Protein AF-A0A158QMR8-F1 (afdb_monomer_lite)

pLDDT: mean 75.09, std 19.23, range [37.88, 97.88]

Structure (mmCIF, N/CA/C/O backbone):
data_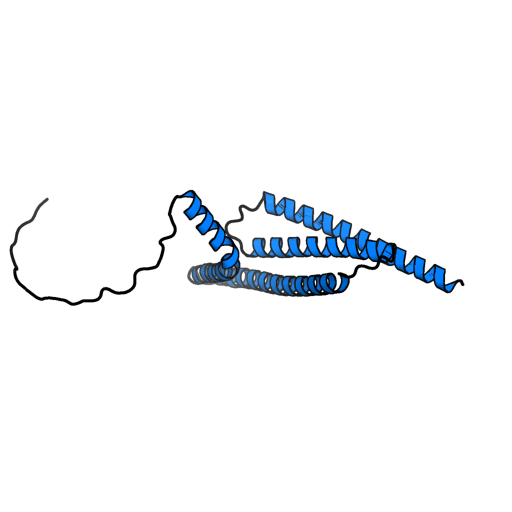AF-A0A158QMR8-F1
#
_entry.id   AF-A0A158QMR8-F1
#
loop_
_atom_site.group_PDB
_atom_site.id
_atom_site.type_symbol
_atom_site.label_atom_id
_atom_site.label_alt_id
_atom_site.label_comp_id
_atom_site.label_asym_id
_atom_site.label_entity_id
_atom_site.label_seq_id
_atom_site.pdbx_PDB_ins_code
_atom_site.Cartn_x
_atom_site.Cartn_y
_atom_site.Cartn_z
_atom_site.occupancy
_atom_site.B_iso_or_equiv
_atom_site.auth_seq_id
_atom_site.auth_comp_id
_atom_site.auth_asym_id
_atom_site.auth_atom_id
_atom_site.pdbx_PDB_model_num
ATOM 1 N N . MET A 1 1 ? 31.227 -16.571 -20.315 1.00 61.72 1 MET A N 1
ATOM 2 C CA . MET A 1 1 ? 30.047 -16.153 -21.109 1.00 61.72 1 MET A CA 1
ATOM 3 C C . MET A 1 1 ? 28.740 -16.717 -20.548 1.00 61.72 1 MET A C 1
ATOM 5 O O . MET A 1 1 ? 27.742 -16.034 -20.666 1.00 61.72 1 MET A O 1
ATOM 9 N N . LYS A 1 2 ? 28.748 -17.880 -19.873 1.00 69.75 2 LYS A N 1
ATOM 10 C CA . LYS A 1 2 ? 27.570 -18.473 -19.208 1.00 69.75 2 LYS A CA 1
ATOM 11 C C . LYS A 1 2 ? 27.047 -17.662 -18.005 1.00 69.75 2 LYS A C 1
ATOM 13 O O . LYS A 1 2 ? 25.845 -17.521 -17.845 1.00 69.75 2 LYS A O 1
ATOM 18 N N . ASP A 1 3 ? 27.948 -17.025 -17.255 1.00 75.56 3 ASP A N 1
ATOM 19 C CA . ASP A 1 3 ? 27.593 -16.265 -16.042 1.00 75.56 3 ASP A CA 1
ATOM 20 C C . ASP A 1 3 ? 26.672 -15.055 -16.298 1.00 75.56 3 ASP A C 1
ATOM 22 O O . ASP A 1 3 ? 25.933 -14.638 -15.412 1.00 75.56 3 ASP A O 1
ATOM 26 N N . SER A 1 4 ? 26.684 -14.490 -17.514 1.00 81.75 4 SER A N 1
ATOM 27 C CA . SER A 1 4 ? 25.854 -13.325 -17.857 1.00 81.75 4 SER A CA 1
ATOM 28 C C . SER A 1 4 ? 24.390 -13.692 -18.109 1.00 81.75 4 SER A C 1
ATOM 30 O O . SER A 1 4 ? 23.510 -12.856 -17.897 1.00 81.75 4 SER A O 1
ATOM 32 N N . ASP A 1 5 ? 24.119 -14.909 -18.579 1.00 88.81 5 ASP A N 1
ATOM 33 C CA . ASP A 1 5 ? 22.759 -15.347 -18.902 1.00 88.81 5 ASP A CA 1
ATOM 34 C C . ASP A 1 5 ? 21.998 -15.721 -17.622 1.00 88.81 5 ASP A C 1
ATOM 36 O O . ASP A 1 5 ? 20.833 -15.350 -17.457 1.00 88.81 5 ASP A O 1
ATOM 40 N N . ASP A 1 6 ? 22.690 -16.357 -16.673 1.00 90.94 6 ASP A N 1
ATOM 41 C CA . ASP A 1 6 ? 22.141 -16.719 -15.363 1.00 90.94 6 ASP A CA 1
ATOM 42 C C . ASP A 1 6 ? 21.775 -15.472 -14.534 1.00 90.94 6 ASP A C 1
ATOM 44 O O . ASP A 1 6 ? 20.733 -15.439 -13.872 1.00 90.94 6 ASP A O 1
ATOM 48 N N . GLU A 1 7 ? 22.574 -14.400 -14.615 1.00 90.81 7 GLU A N 1
ATOM 49 C CA . GLU A 1 7 ? 22.282 -13.126 -13.943 1.00 90.81 7 GLU A CA 1
ATOM 50 C C . GLU A 1 7 ? 21.021 -12.454 -14.512 1.00 90.81 7 GLU A C 1
ATOM 52 O O . GLU A 1 7 ? 20.162 -11.985 -13.760 1.00 90.81 7 GLU A O 1
ATOM 57 N N . ILE A 1 8 ? 20.880 -12.420 -15.843 1.00 91.06 8 ILE A N 1
ATOM 58 C CA . ILE A 1 8 ? 19.703 -11.839 -16.504 1.00 91.06 8 ILE A CA 1
ATOM 59 C C . ILE A 1 8 ? 18.449 -12.636 -16.142 1.00 91.06 8 ILE A C 1
ATOM 61 O O . ILE A 1 8 ? 17.434 -12.040 -15.778 1.00 91.06 8 ILE A O 1
ATOM 65 N N . LEU A 1 9 ? 18.523 -13.968 -16.196 1.00 93.12 9 LEU A N 1
ATOM 66 C CA . LEU A 1 9 ? 17.404 -14.839 -15.851 1.00 93.12 9 LEU A CA 1
ATOM 67 C C . LEU A 1 9 ? 16.976 -14.659 -14.389 1.00 93.12 9 LEU A C 1
ATOM 69 O O . LEU A 1 9 ? 15.780 -14.556 -14.106 1.00 93.12 9 LEU A O 1
ATOM 73 N N . SER A 1 10 ? 17.940 -14.566 -13.470 1.00 93.75 10 SER A N 1
ATOM 74 C CA . SER A 1 10 ? 17.685 -14.311 -12.050 1.00 93.75 10 SER A CA 1
ATOM 75 C C . SER A 1 10 ? 16.974 -12.973 -11.833 1.00 93.75 10 SER A C 1
ATOM 77 O O . SER A 1 10 ? 15.951 -12.910 -11.149 1.00 93.75 10 SER A O 1
ATOM 79 N N . LEU A 1 11 ? 17.447 -11.909 -12.490 1.00 93.81 11 LEU A N 1
ATOM 80 C CA . LEU A 1 11 ? 16.870 -10.572 -12.367 1.00 93.81 11 LEU A CA 1
ATOM 81 C C . LEU A 1 11 ? 15.431 -10.508 -12.897 1.00 93.81 11 LEU A C 1
ATOM 83 O O . LEU A 1 11 ? 14.550 -9.958 -12.235 1.00 93.81 11 LEU A O 1
ATOM 87 N N . VAL A 1 12 ? 15.184 -11.099 -14.069 1.00 95.12 12 VAL A N 1
ATOM 88 C CA . VAL A 1 12 ? 13.845 -11.168 -14.673 1.00 95.12 12 VAL A CA 1
ATOM 89 C C . VAL A 1 12 ? 12.902 -11.992 -13.799 1.00 95.12 12 VAL A C 1
ATOM 91 O O . VAL A 1 12 ? 11.758 -11.594 -13.588 1.00 95.12 12 VAL A O 1
ATOM 94 N N . THR A 1 13 ? 13.380 -13.102 -13.234 1.00 95.88 13 THR A N 1
ATOM 95 C CA . THR A 1 13 ? 12.580 -13.945 -12.334 1.00 95.88 13 THR A CA 1
ATOM 96 C C . THR A 1 13 ? 12.217 -13.195 -11.053 1.00 95.88 13 THR A C 1
ATOM 98 O O . THR A 1 13 ? 11.055 -13.190 -10.647 1.00 95.88 13 THR A O 1
ATOM 101 N N . PHE A 1 14 ? 13.184 -12.510 -10.440 1.00 94.75 14 PHE A N 1
ATOM 102 C CA . PHE A 1 14 ? 12.963 -11.715 -9.234 1.00 94.75 14 PHE A CA 1
ATOM 103 C C . PHE A 1 14 ? 11.995 -10.548 -9.481 1.00 94.75 14 PHE A C 1
ATOM 105 O O . PHE A 1 14 ? 11.028 -10.379 -8.737 1.00 94.75 14 PHE A O 1
ATOM 112 N N . GLY A 1 15 ? 12.203 -9.777 -10.553 1.00 95.38 15 GLY A N 1
ATOM 113 C CA . GLY A 1 15 ? 11.307 -8.682 -10.927 1.00 95.38 15 GLY A CA 1
ATOM 114 C C . GLY A 1 15 ? 9.897 -9.169 -11.273 1.00 95.38 15 GLY A C 1
ATOM 115 O O . GLY A 1 15 ? 8.913 -8.576 -10.830 1.00 95.38 15 GLY A O 1
ATOM 116 N N . GLY A 1 16 ? 9.783 -10.294 -11.985 1.00 96.06 16 GLY A N 1
ATOM 117 C CA . GLY A 1 16 ? 8.506 -10.929 -12.307 1.00 96.06 16 GLY A CA 1
ATOM 118 C C . GLY A 1 16 ? 7.743 -11.384 -11.062 1.00 96.06 16 GLY A C 1
ATOM 119 O O . GLY A 1 16 ? 6.547 -11.116 -10.943 1.00 96.06 16 GLY A O 1
ATOM 120 N N . LEU A 1 17 ? 8.435 -12.001 -10.098 1.00 96.94 17 LEU A N 1
ATOM 121 C CA . LEU A 1 17 ? 7.842 -12.419 -8.827 1.00 96.94 17 LEU A CA 1
ATOM 122 C C . LEU A 1 17 ? 7.338 -11.220 -8.012 1.00 96.94 17 LEU A C 1
ATOM 124 O O . LEU A 1 17 ? 6.232 -11.275 -7.472 1.00 96.94 17 LEU A O 1
ATOM 128 N N . LEU A 1 18 ? 8.114 -10.130 -7.962 1.00 95.69 18 LEU A N 1
ATOM 129 C CA . LEU A 1 18 ? 7.704 -8.887 -7.302 1.00 95.69 18 LEU A CA 1
ATOM 130 C C . LEU A 1 18 ? 6.406 -8.332 -7.897 1.00 95.69 18 LEU A C 1
ATOM 132 O O . LEU A 1 18 ? 5.484 -8.026 -7.147 1.00 95.69 18 LEU A O 1
ATOM 136 N N . ILE A 1 19 ? 6.310 -8.245 -9.229 1.00 97.81 19 ILE A N 1
ATOM 137 C CA . ILE A 1 19 ? 5.103 -7.757 -9.918 1.00 97.81 19 ILE A CA 1
ATOM 138 C C . ILE A 1 19 ? 3.908 -8.665 -9.616 1.00 97.81 19 ILE A C 1
ATOM 140 O O . ILE A 1 19 ? 2.821 -8.178 -9.295 1.00 97.81 19 ILE A O 1
ATOM 144 N N . PHE A 1 20 ? 4.100 -9.981 -9.717 1.00 97.75 20 PHE A N 1
ATOM 145 C CA . P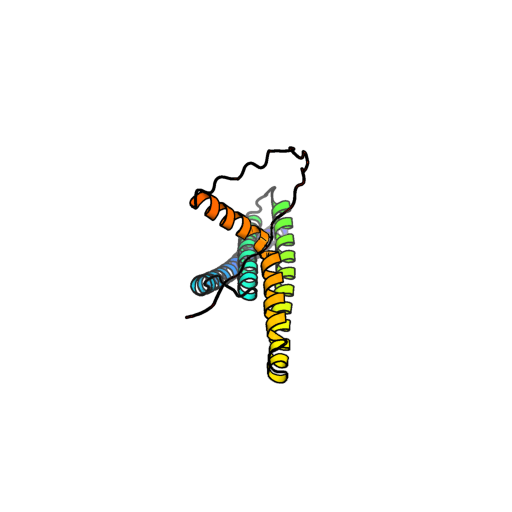HE A 1 20 ? 3.033 -10.958 -9.534 1.00 97.75 20 PHE A CA 1
ATOM 146 C C . PHE A 1 20 ? 2.439 -10.900 -8.123 1.00 97.75 20 PHE A C 1
ATOM 148 O O . PHE A 1 20 ? 1.229 -10.719 -7.968 1.00 97.75 20 PHE A O 1
ATOM 155 N N . LEU A 1 21 ? 3.287 -10.982 -7.093 1.00 97.00 21 LEU A N 1
ATOM 156 C CA . LEU A 1 21 ? 2.845 -10.920 -5.699 1.00 97.00 21 LEU A CA 1
ATOM 157 C C . LEU A 1 21 ? 2.215 -9.566 -5.373 1.00 97.00 21 LEU A C 1
ATOM 159 O O . LEU A 1 21 ? 1.138 -9.520 -4.777 1.00 97.00 21 LEU A O 1
ATOM 163 N N . ALA A 1 22 ? 2.842 -8.470 -5.809 1.00 97.19 22 ALA A N 1
ATOM 164 C CA . ALA A 1 22 ? 2.324 -7.136 -5.549 1.00 97.19 22 ALA A CA 1
ATOM 165 C C . ALA A 1 22 ? 0.934 -6.927 -6.170 1.00 97.19 22 ALA A C 1
ATOM 167 O O . ALA A 1 22 ? 0.056 -6.353 -5.532 1.00 97.19 22 ALA A O 1
ATOM 168 N N . THR A 1 23 ? 0.696 -7.465 -7.369 1.00 97.38 23 THR A N 1
ATOM 169 C CA . THR A 1 23 ? -0.606 -7.383 -8.047 1.00 97.38 23 THR A CA 1
ATOM 170 C C . THR A 1 23 ? -1.696 -8.147 -7.291 1.00 97.38 23 THR A C 1
ATOM 172 O O . THR A 1 23 ? -2.791 -7.618 -7.100 1.00 97.38 23 THR A O 1
ATOM 175 N N . ILE A 1 24 ? -1.409 -9.365 -6.816 1.00 97.88 24 ILE A N 1
ATOM 176 C CA . ILE A 1 24 ? -2.377 -10.172 -6.050 1.00 97.88 24 ILE A CA 1
ATOM 177 C C . ILE A 1 24 ? -2.768 -9.467 -4.747 1.00 97.88 24 ILE A C 1
ATOM 179 O O . ILE A 1 24 ? -3.958 -9.344 -4.429 1.00 97.88 24 ILE A O 1
ATOM 183 N N . PHE A 1 25 ? -1.780 -8.969 -4.000 1.00 97.06 25 PHE A N 1
ATOM 184 C CA . PHE A 1 25 ? -2.050 -8.239 -2.765 1.00 97.06 25 PHE A CA 1
ATOM 185 C C . PHE A 1 25 ? -2.781 -6.925 -3.039 1.00 97.06 25 PHE A C 1
ATOM 187 O O . PHE A 1 25 ? -3.730 -6.607 -2.325 1.00 97.06 25 PHE A O 1
ATOM 194 N N . LEU A 1 26 ? -2.433 -6.208 -4.111 1.00 97.19 26 LEU A N 1
ATOM 195 C CA . LEU A 1 26 ? -3.094 -4.955 -4.470 1.00 97.19 26 LEU A CA 1
ATOM 196 C C . LEU A 1 26 ? -4.581 -5.181 -4.743 1.00 97.19 26 LEU A C 1
ATOM 198 O O . LEU A 1 26 ? -5.414 -4.458 -4.205 1.00 97.19 26 LEU A O 1
ATOM 202 N N . ILE A 1 27 ? -4.929 -6.216 -5.513 1.00 97.00 27 ILE A N 1
ATOM 203 C CA . ILE A 1 27 ? -6.331 -6.584 -5.760 1.00 97.00 27 ILE A CA 1
ATOM 204 C C . ILE A 1 27 ? -7.047 -6.871 -4.436 1.00 97.00 27 ILE A C 1
ATOM 206 O O . ILE A 1 27 ? -8.153 -6.382 -4.211 1.00 97.00 27 ILE A O 1
ATOM 210 N N . THR A 1 28 ? -6.404 -7.612 -3.534 1.00 95.06 28 THR A N 1
ATOM 211 C CA . THR A 1 28 ? -6.976 -7.958 -2.226 1.00 95.06 28 THR A CA 1
ATOM 212 C C . THR A 1 28 ? -7.245 -6.711 -1.372 1.00 95.06 28 THR A C 1
ATOM 214 O O . THR A 1 28 ? -8.348 -6.556 -0.842 1.00 95.06 28 THR A O 1
ATOM 217 N N . HIS A 1 29 ? -6.290 -5.778 -1.287 1.00 93.94 29 HIS A N 1
ATOM 218 C CA . HIS A 1 29 ? -6.461 -4.526 -0.543 1.00 93.94 29 HIS A CA 1
ATOM 219 C C . HIS A 1 29 ? -7.481 -3.583 -1.190 1.00 93.94 29 HIS A C 1
ATOM 221 O O . HIS A 1 29 ? -8.258 -2.948 -0.477 1.00 93.94 29 HIS A O 1
ATOM 227 N N . LEU A 1 30 ? -7.545 -3.518 -2.522 1.00 94.94 30 LEU A N 1
ATOM 228 C CA . LEU A 1 30 ? -8.556 -2.731 -3.230 1.00 94.94 30 LEU A CA 1
ATOM 229 C C . LEU A 1 30 ? -9.967 -3.278 -2.994 1.00 94.94 30 LEU A C 1
ATOM 231 O O . LEU A 1 30 ? -10.890 -2.497 -2.767 1.00 94.94 30 LEU A O 1
ATOM 235 N N . LEU A 1 31 ? -10.143 -4.604 -2.985 1.00 94.81 31 LEU A N 1
ATOM 236 C CA . LEU A 1 31 ? -11.417 -5.233 -2.627 1.00 94.81 31 LEU A CA 1
ATOM 237 C C . LEU A 1 31 ? -11.797 -4.929 -1.174 1.00 94.81 31 LEU A C 1
ATOM 239 O O . LEU A 1 31 ? -12.941 -4.558 -0.905 1.00 94.81 31 LEU A O 1
ATOM 243 N N . PHE A 1 32 ? -10.841 -5.023 -0.245 1.00 91.75 32 PHE A N 1
ATOM 2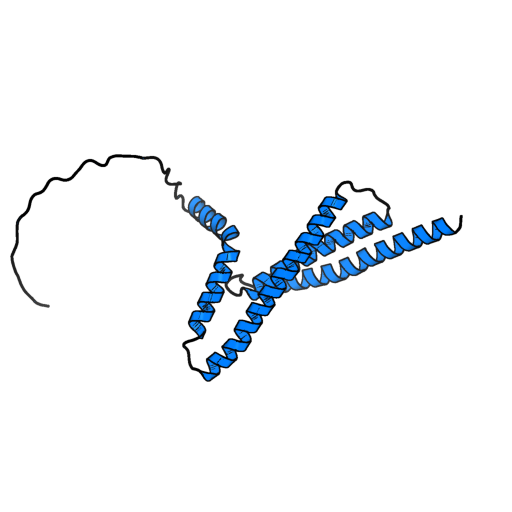44 C CA . PHE A 1 32 ? -11.057 -4.644 1.150 1.00 91.75 32 PHE A CA 1
ATOM 245 C C . PHE A 1 32 ? -11.485 -3.174 1.270 1.00 91.75 32 PHE A C 1
ATOM 247 O O . PHE A 1 32 ? -12.496 -2.881 1.912 1.00 91.75 32 PHE A O 1
ATOM 254 N N . LEU A 1 33 ? -10.779 -2.250 0.615 1.00 92.25 33 LEU A N 1
ATOM 255 C CA . LEU A 1 33 ? -11.130 -0.831 0.600 1.00 92.25 33 LEU A CA 1
ATOM 256 C C . LEU A 1 33 ? -12.517 -0.599 -0.003 1.00 92.25 33 LEU A C 1
ATOM 258 O O . LEU A 1 33 ? -13.318 0.103 0.601 1.00 92.25 33 LEU A O 1
ATOM 262 N N . ALA A 1 34 ? -12.850 -1.225 -1.132 1.00 91.44 34 ALA A N 1
ATOM 263 C CA . ALA A 1 34 ? -14.157 -1.073 -1.770 1.00 91.44 34 ALA A CA 1
ATOM 264 C C . ALA A 1 34 ? -15.311 -1.518 -0.854 1.00 91.44 34 ALA A C 1
ATOM 266 O O . ALA A 1 34 ? -16.332 -0.833 -0.753 1.00 91.44 34 ALA A O 1
ATOM 267 N N . VAL A 1 35 ? -15.143 -2.639 -0.144 1.00 90.25 35 VAL A N 1
ATOM 268 C CA . VAL A 1 35 ? -16.145 -3.139 0.810 1.00 90.25 35 VAL A CA 1
ATOM 269 C C . VAL A 1 35 ? -16.282 -2.205 2.013 1.00 90.25 35 VAL A C 1
ATOM 271 O O . VAL A 1 35 ? -17.406 -1.898 2.417 1.00 90.25 35 VAL A O 1
ATOM 274 N N . ASN A 1 36 ? -15.166 -1.737 2.576 1.00 84.25 36 ASN A N 1
ATOM 275 C CA . ASN A 1 36 ? -15.188 -0.864 3.750 1.00 84.25 36 ASN A CA 1
ATOM 276 C C . ASN A 1 36 ? -15.707 0.537 3.417 1.00 84.25 36 ASN A C 1
ATOM 278 O O . ASN A 1 36 ? -16.544 1.052 4.147 1.00 84.25 36 ASN A O 1
ATOM 282 N N . LEU A 1 37 ? -15.314 1.121 2.284 1.00 83.31 37 LEU A N 1
ATOM 283 C CA . LEU A 1 37 ? -15.813 2.425 1.834 1.00 83.31 37 LEU A CA 1
ATOM 284 C C . LEU A 1 37 ? -17.324 2.411 1.581 1.00 83.31 37 LEU A C 1
ATOM 286 O O . LEU A 1 37 ? -17.998 3.395 1.864 1.00 83.31 37 LEU A O 1
ATOM 290 N N . LYS A 1 38 ? -17.875 1.293 1.090 1.00 82.56 38 LYS A N 1
ATOM 291 C CA . LYS A 1 38 ? -19.324 1.150 0.885 1.00 82.56 38 LYS A CA 1
ATOM 292 C C . LYS A 1 38 ? -20.097 1.002 2.200 1.00 82.56 38 LYS A C 1
ATOM 294 O O . LYS A 1 38 ? -21.251 1.411 2.272 1.00 82.56 38 LYS A O 1
ATOM 299 N N . LYS A 1 39 ? -19.494 0.374 3.216 1.00 72.38 39 LYS A N 1
ATOM 300 C CA . LYS A 1 39 ? -20.135 0.111 4.516 1.00 72.38 39 LYS A CA 1
ATOM 301 C C . LYS A 1 39 ? -19.948 1.239 5.528 1.00 72.38 39 LYS A C 1
ATOM 303 O O . LYS A 1 39 ? -20.791 1.404 6.405 1.00 72.38 39 LYS A O 1
ATOM 308 N N . CYS A 1 40 ? -18.868 2.001 5.430 1.00 56.41 40 CYS A N 1
ATOM 309 C CA . CYS A 1 40 ? -18.565 3.065 6.369 1.00 56.41 40 CYS A CA 1
ATOM 310 C C . CYS A 1 40 ? -19.195 4.382 5.909 1.00 56.41 40 CYS A C 1
ATOM 312 O O . CYS A 1 40 ? -18.630 5.108 5.095 1.00 56.41 40 CYS A O 1
ATOM 314 N N . GLY A 1 41 ? -20.300 4.771 6.547 1.00 56.47 41 GLY A N 1
ATOM 315 C CA . GLY A 1 41 ? -20.400 6.174 6.936 1.00 56.47 41 GLY A CA 1
ATOM 316 C C . GLY A 1 41 ? -19.186 6.449 7.824 1.00 56.47 41 GLY A C 1
ATOM 317 O O . GLY A 1 41 ? -19.042 5.804 8.858 1.00 56.47 41 GLY A O 1
ATOM 318 N N . PHE A 1 42 ? -18.264 7.315 7.400 1.00 54.97 42 PHE A N 1
ATOM 319 C CA . PHE A 1 42 ? -16.984 7.620 8.073 1.00 54.97 42 PHE A CA 1
ATOM 320 C C . PHE A 1 42 ? -17.124 8.185 9.506 1.00 54.97 42 PHE A C 1
ATOM 322 O O . PHE A 1 42 ? -16.160 8.646 10.119 1.00 54.97 42 PHE A O 1
ATOM 329 N N . GLU A 1 43 ? -18.321 8.148 10.072 1.00 52.66 43 GLU A N 1
ATOM 330 C CA . GLU A 1 43 ? -18.676 8.739 11.342 1.00 52.66 43 GLU A CA 1
ATOM 331 C C . GLU A 1 43 ? -18.589 7.683 12.452 1.00 52.66 43 GLU A C 1
ATOM 333 O O . GLU A 1 43 ? -19.554 7.007 12.788 1.00 52.66 43 GLU A O 1
ATOM 338 N N . SER A 1 44 ? -17.385 7.511 13.011 1.00 58.41 44 SER A N 1
ATOM 339 C CA . SER A 1 44 ? -17.132 7.443 14.470 1.00 58.41 44 SER A CA 1
ATOM 340 C C . SER A 1 44 ? -16.090 6.413 14.923 1.00 58.41 44 SER A C 1
ATOM 342 O O . SER A 1 44 ? -15.530 6.578 16.008 1.00 58.41 44 SER A O 1
ATOM 344 N N . ASN A 1 45 ? -15.762 5.386 14.139 1.00 74.75 45 ASN A N 1
ATOM 345 C CA . ASN A 1 45 ? -14.892 4.324 14.647 1.00 74.75 45 ASN A CA 1
ATOM 346 C C . ASN A 1 45 ? -13.425 4.513 14.223 1.00 74.75 45 ASN A C 1
ATOM 348 O O . ASN A 1 45 ? -13.037 4.223 13.091 1.00 74.75 45 ASN A O 1
ATOM 352 N N . PHE A 1 46 ? -12.606 4.982 15.168 1.00 80.81 46 PHE A N 1
ATOM 353 C CA . PHE A 1 46 ? -11.173 5.238 14.990 1.00 80.81 46 PHE A CA 1
ATOM 354 C C . PHE A 1 46 ? -10.408 4.019 14.449 1.00 80.81 46 PHE A C 1
ATOM 356 O O . PHE A 1 46 ? -9.533 4.171 13.597 1.00 80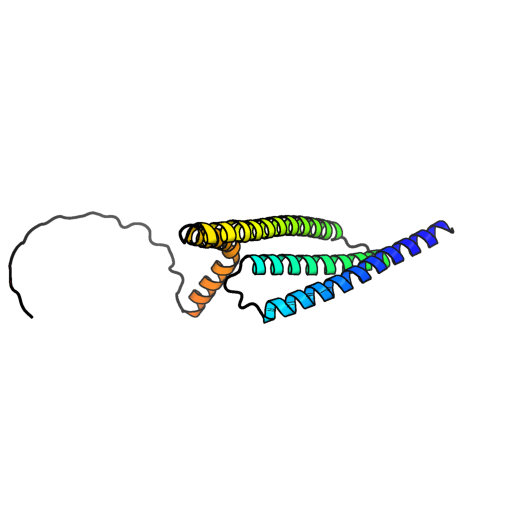.81 46 PHE A O 1
ATOM 363 N N . ALA A 1 47 ? -10.781 2.804 14.865 1.00 84.69 47 ALA A N 1
ATOM 364 C CA . ALA A 1 47 ? -10.154 1.579 14.377 1.00 84.69 47 ALA A CA 1
ATOM 365 C C . ALA A 1 47 ? -10.357 1.374 12.867 1.00 84.69 47 ALA A C 1
ATOM 367 O O . ALA A 1 47 ? -9.430 0.945 12.184 1.00 84.69 47 ALA A O 1
ATOM 368 N N . TYR A 1 48 ? -11.538 1.707 12.334 1.00 83.56 48 TYR A N 1
ATOM 369 C CA . TYR A 1 48 ? -11.795 1.621 10.893 1.00 83.56 48 TYR A CA 1
ATOM 370 C C . TYR A 1 48 ? -10.989 2.662 10.122 1.00 83.56 48 TYR A C 1
ATOM 372 O O . TYR A 1 48 ? -10.416 2.336 9.087 1.00 83.56 48 TYR A O 1
ATOM 380 N N . THR A 1 49 ? -10.871 3.884 10.649 1.00 83.75 49 THR A N 1
ATOM 381 C CA . THR A 1 49 ? -10.015 4.917 10.050 1.00 83.75 49 THR A CA 1
ATOM 382 C C . THR A 1 49 ? -8.565 4.446 9.952 1.00 83.75 49 THR A C 1
ATOM 384 O O . THR A 1 49 ? -7.960 4.569 8.888 1.00 83.75 49 THR A O 1
ATOM 387 N N . LEU A 1 50 ? -8.023 3.852 11.021 1.00 88.06 50 LEU A N 1
ATOM 388 C CA . LEU A 1 50 ? -6.672 3.286 11.008 1.00 88.06 50 LEU A CA 1
ATOM 389 C C . LEU A 1 50 ? -6.536 2.116 10.024 1.00 88.06 50 LEU A C 1
ATOM 391 O O . LEU A 1 50 ? -5.560 2.068 9.284 1.00 88.06 50 LEU A O 1
ATOM 395 N N . MET A 1 51 ? -7.510 1.202 9.961 1.00 90.19 51 MET A N 1
ATOM 396 C CA . MET A 1 51 ? -7.482 0.090 8.998 1.00 90.19 51 MET A CA 1
ATOM 397 C C . MET A 1 51 ? -7.525 0.574 7.542 1.00 90.19 51 MET A C 1
ATOM 399 O O . MET A 1 51 ? -6.802 0.043 6.698 1.00 90.19 51 MET A O 1
ATOM 403 N N . CYS A 1 52 ? -8.336 1.593 7.243 1.00 89.00 52 CYS A N 1
ATOM 404 C CA . CYS A 1 52 ? -8.374 2.219 5.923 1.00 89.00 52 CYS A CA 1
ATOM 405 C C . CYS A 1 52 ? -7.049 2.915 5.596 1.00 89.00 52 CYS A C 1
ATOM 407 O O . CYS A 1 52 ? -6.550 2.753 4.486 1.00 89.00 52 CYS A O 1
ATOM 409 N N . LEU A 1 53 ? -6.455 3.641 6.551 1.00 89.19 53 LEU A N 1
ATOM 410 C CA . LEU A 1 53 ? -5.151 4.285 6.373 1.00 89.19 53 LEU A CA 1
ATOM 411 C C . LEU A 1 53 ? -4.059 3.256 6.054 1.00 89.19 53 LEU A C 1
ATOM 413 O O . LEU A 1 53 ? -3.347 3.428 5.069 1.00 89.19 53 LEU A O 1
ATOM 417 N N . ILE A 1 54 ? -3.971 2.178 6.840 1.00 92.44 54 ILE A N 1
ATOM 418 C CA . ILE A 1 54 ? -3.029 1.073 6.606 1.00 92.44 54 ILE A CA 1
ATOM 419 C C . ILE A 1 54 ? -3.247 0.490 5.206 1.00 92.44 54 ILE A C 1
ATOM 421 O O . ILE A 1 54 ? -2.308 0.416 4.425 1.00 92.44 54 ILE A O 1
A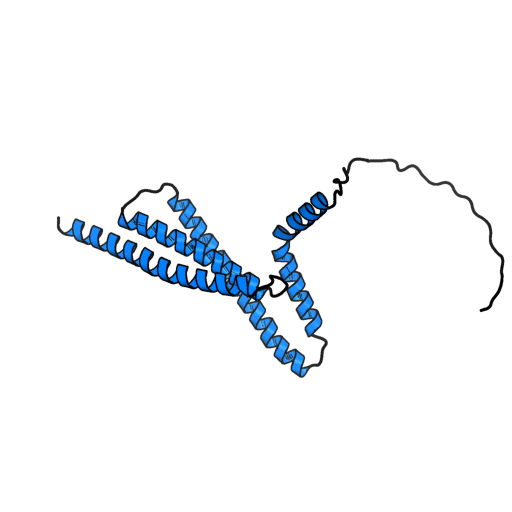TOM 425 N N . SER A 1 55 ? -4.497 0.197 4.837 1.00 93.56 55 SER A N 1
ATOM 426 C CA . SER A 1 55 ? -4.811 -0.383 3.523 1.00 93.56 55 SER A CA 1
ATOM 427 C C . SER A 1 55 ? -4.457 0.538 2.351 1.00 93.56 55 SER A C 1
ATOM 429 O O . SER A 1 55 ? -4.057 0.057 1.293 1.00 93.56 55 SER A O 1
ATOM 431 N N . ILE A 1 56 ? -4.609 1.857 2.509 1.00 92.62 56 ILE A N 1
ATOM 432 C CA . ILE A 1 56 ? -4.200 2.839 1.494 1.00 92.62 56 ILE A CA 1
ATOM 433 C C . ILE A 1 56 ? -2.674 2.866 1.369 1.00 92.62 56 ILE A C 1
ATOM 435 O O . ILE A 1 56 ? -2.163 2.852 0.249 1.00 92.62 56 ILE A O 1
ATOM 439 N N . LEU A 1 57 ? -1.950 2.885 2.492 1.00 94.19 57 LEU A N 1
ATOM 440 C CA . LEU A 1 57 ? -0.486 2.842 2.497 1.00 94.19 57 LEU A CA 1
ATOM 441 C C . LEU A 1 57 ? 0.033 1.556 1.843 1.00 94.19 57 LEU A C 1
ATOM 443 O O . LEU A 1 57 ? 0.906 1.643 0.982 1.00 94.19 57 LEU A O 1
ATOM 447 N N . ASP A 1 58 ? -0.565 0.405 2.158 1.00 95.31 58 ASP A N 1
ATOM 448 C CA . ASP A 1 58 ? -0.256 -0.877 1.517 1.00 95.31 58 ASP A CA 1
ATOM 449 C C . ASP A 1 58 ? -0.476 -0.810 0.004 1.00 95.31 58 ASP A C 1
ATOM 451 O O . ASP A 1 58 ? 0.403 -1.188 -0.767 1.00 95.31 58 ASP A O 1
ATOM 455 N N . CYS A 1 59 ? -1.606 -0.261 -0.459 1.00 96.81 59 CYS A N 1
ATOM 456 C CA . CYS A 1 59 ? -1.852 -0.098 -1.895 1.00 96.81 59 CYS A CA 1
ATOM 457 C C . CYS A 1 59 ? -0.759 0.739 -2.574 1.00 96.81 59 CYS A C 1
ATOM 459 O O . CYS A 1 59 ? -0.279 0.372 -3.646 1.00 96.81 59 CYS A O 1
ATOM 461 N N . ILE A 1 60 ? -0.347 1.851 -1.957 1.00 95.31 60 ILE A N 1
ATOM 462 C CA . ILE A 1 60 ? 0.713 2.710 -2.498 1.00 95.31 60 ILE A CA 1
ATOM 463 C C . ILE A 1 60 ? 2.048 1.951 -2.543 1.00 95.31 60 ILE A C 1
ATOM 465 O O . ILE A 1 60 ? 2.738 1.989 -3.563 1.00 95.31 60 ILE A O 1
ATOM 469 N N . GLN A 1 61 ? 2.403 1.228 -1.479 1.00 95.50 61 GLN A N 1
ATOM 470 C CA . GLN A 1 61 ? 3.626 0.425 -1.431 1.00 95.50 61 GLN A CA 1
ATOM 471 C C . GLN A 1 61 ? 3.626 -0.691 -2.482 1.00 95.50 61 GLN A C 1
ATOM 473 O O . GLN A 1 61 ? 4.627 -0.902 -3.166 1.00 95.50 61 GLN A O 1
ATOM 478 N N . LEU A 1 62 ? 2.495 -1.368 -2.675 1.00 96.56 62 LEU A N 1
ATOM 479 C CA . LEU A 1 62 ? 2.339 -2.420 -3.679 1.00 96.56 62 LEU A CA 1
ATOM 480 C C . LEU A 1 62 ? 2.464 -1.869 -5.105 1.00 96.56 62 LEU A C 1
ATOM 482 O O . LEU A 1 62 ? 3.126 -2.483 -5.941 1.00 96.56 62 LEU A O 1
ATOM 486 N N . LEU A 1 63 ? 1.928 -0.675 -5.378 1.00 96.62 63 LEU A N 1
ATOM 487 C CA . LEU A 1 63 ? 2.151 0.016 -6.654 1.00 96.62 63 LEU A CA 1
ATOM 488 C C . LEU A 1 63 ? 3.638 0.317 -6.883 1.00 96.62 63 LEU A C 1
ATOM 490 O O . LEU A 1 63 ? 4.151 0.098 -7.982 1.00 96.62 63 LEU A O 1
ATOM 494 N N . ILE A 1 64 ? 4.351 0.766 -5.849 1.00 95.44 64 ILE A N 1
ATOM 495 C CA . ILE A 1 64 ? 5.797 1.002 -5.922 1.00 95.44 64 ILE A CA 1
ATOM 496 C C . ILE A 1 64 ? 6.563 -0.306 -6.153 1.00 95.44 64 ILE A C 1
ATOM 498 O O . ILE A 1 64 ? 7.509 -0.322 -6.945 1.00 95.44 64 ILE A O 1
ATOM 502 N N . HIS A 1 65 ? 6.158 -1.413 -5.529 1.00 95.19 65 HIS A N 1
ATOM 503 C CA . HIS A 1 65 ? 6.748 -2.728 -5.780 1.00 95.19 65 HIS A CA 1
ATOM 504 C C . HIS A 1 65 ? 6.531 -3.196 -7.221 1.00 95.19 65 HIS A C 1
ATOM 506 O O . HIS A 1 65 ? 7.480 -3.687 -7.832 1.00 95.19 65 HIS A O 1
ATOM 512 N N . CYS A 1 66 ? 5.348 -2.972 -7.805 1.00 96.19 66 CYS A N 1
ATOM 513 C CA . CYS A 1 66 ? 5.107 -3.228 -9.227 1.00 96.19 66 CYS A CA 1
ATOM 514 C C . CYS A 1 66 ? 6.048 -2.401 -10.116 1.00 96.19 66 CYS A C 1
ATOM 516 O O . CYS A 1 66 ? 6.708 -2.954 -10.994 1.00 96.19 66 CYS A O 1
ATOM 518 N N . ILE A 1 67 ? 6.164 -1.091 -9.862 1.00 94.38 67 ILE A N 1
ATOM 519 C CA . ILE A 1 67 ? 7.069 -0.200 -10.611 1.00 94.38 67 ILE A CA 1
ATOM 520 C C . ILE A 1 67 ? 8.523 -0.671 -10.476 1.00 94.38 67 ILE A C 1
ATOM 522 O O . ILE A 1 67 ? 9.242 -0.766 -11.469 1.00 94.38 67 ILE A O 1
ATOM 526 N N . THR A 1 68 ? 8.947 -1.020 -9.262 1.00 94.06 68 THR A N 1
ATOM 527 C CA . THR A 1 68 ? 10.301 -1.513 -8.980 1.00 94.06 68 THR A CA 1
ATOM 528 C C . THR A 1 68 ? 10.567 -2.829 -9.702 1.00 94.06 68 THR A C 1
ATOM 530 O O . THR A 1 68 ? 11.622 -2.981 -10.309 1.00 94.06 68 THR A O 1
ATOM 533 N N . GLY A 1 69 ? 9.607 -3.755 -9.707 1.00 94.56 69 GLY A N 1
ATOM 534 C CA . GLY A 1 69 ? 9.714 -5.013 -10.441 1.00 94.56 69 GLY A CA 1
ATOM 535 C C . GLY A 1 69 ? 9.863 -4.799 -11.949 1.00 94.56 69 GLY A C 1
ATOM 536 O O . GLY A 1 69 ? 10.724 -5.421 -12.564 1.00 94.56 69 GLY A O 1
ATOM 537 N N . VAL A 1 70 ? 9.119 -3.853 -12.539 1.00 95.12 70 VAL A N 1
ATOM 538 C CA . VAL A 1 70 ? 9.282 -3.469 -13.956 1.00 95.12 70 VAL A CA 1
ATOM 539 C C . VAL A 1 70 ? 10.684 -2.909 -14.199 1.00 95.12 70 VAL A C 1
ATOM 541 O O . VAL A 1 70 ? 11.372 -3.335 -15.124 1.00 95.12 70 VAL A O 1
ATOM 544 N N . ILE A 1 71 ? 11.145 -1.994 -13.346 1.00 93.56 71 ILE A N 1
ATOM 545 C CA . ILE A 1 71 ? 12.484 -1.407 -13.459 1.00 93.56 71 ILE A CA 1
ATOM 546 C C . ILE A 1 71 ? 13.574 -2.486 -13.406 1.00 93.56 71 ILE A C 1
ATOM 548 O O . ILE A 1 71 ? 14.507 -2.452 -14.209 1.00 93.56 71 ILE A O 1
ATOM 552 N N . VAL A 1 72 ? 13.433 -3.450 -12.497 1.00 93.50 72 VAL A N 1
ATOM 553 C CA . VAL A 1 72 ? 14.334 -4.596 -12.343 1.00 93.50 72 VAL A CA 1
ATOM 554 C C . VAL A 1 72 ? 14.321 -5.472 -13.599 1.00 93.50 72 VAL A C 1
ATOM 556 O O . VAL A 1 72 ? 15.385 -5.713 -14.163 1.00 93.50 72 VAL A O 1
ATOM 559 N N . CYS A 1 73 ? 13.147 -5.873 -14.099 1.00 93.56 73 CYS A N 1
ATOM 560 C CA . CYS A 1 73 ? 13.022 -6.705 -15.303 1.00 93.56 73 CYS A CA 1
ATOM 561 C C . CYS A 1 73 ? 13.682 -6.079 -16.538 1.00 93.56 73 CYS A C 1
ATOM 563 O O . CYS A 1 73 ? 14.299 -6.783 -17.333 1.00 93.56 73 CYS A O 1
ATOM 565 N N . PHE A 1 74 ? 13.567 -4.758 -16.696 1.00 92.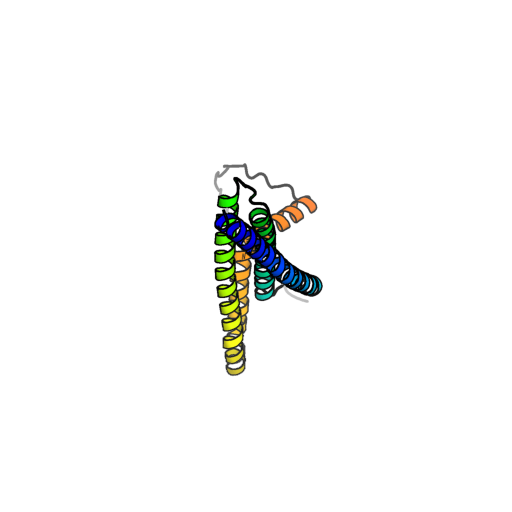75 74 PHE A N 1
ATOM 566 C CA . PHE A 1 74 ? 14.068 -4.039 -17.871 1.00 92.75 74 PHE A CA 1
ATOM 567 C C . PHE A 1 74 ? 15.408 -3.322 -17.640 1.00 92.75 74 PHE A C 1
ATOM 569 O O . PHE A 1 74 ? 15.858 -2.583 -18.515 1.00 92.75 74 PHE A O 1
ATOM 576 N N . LYS A 1 75 ? 16.055 -3.513 -16.478 1.00 90.06 75 LYS A N 1
ATOM 577 C CA . LYS A 1 75 ? 17.310 -2.834 -16.088 1.00 90.06 75 LYS A CA 1
ATOM 578 C C . LYS A 1 75 ? 17.259 -1.303 -16.283 1.00 90.06 75 LYS A C 1
ATOM 580 O O . LYS A 1 75 ? 18.255 -0.673 -16.644 1.00 90.06 75 LYS A O 1
ATOM 585 N N . VAL A 1 76 ? 16.100 -0.684 -16.046 1.00 90.38 76 VAL A N 1
ATOM 586 C CA . VAL A 1 76 ? 15.896 0.757 -16.273 1.00 90.38 76 VAL A CA 1
ATOM 587 C C . VAL A 1 76 ? 16.571 1.562 -15.162 1.00 90.38 76 VAL A C 1
ATOM 589 O O . VAL A 1 76 ? 16.399 1.297 -13.977 1.00 90.38 76 VAL A O 1
ATOM 592 N N . ARG A 1 77 ? 17.333 2.601 -15.508 1.00 87.25 77 ARG A N 1
ATOM 593 C CA . ARG A 1 77 ? 17.860 3.530 -14.499 1.00 87.25 77 ARG A CA 1
ATOM 594 C C . ARG A 1 77 ? 16.838 4.625 -14.225 1.00 87.25 77 ARG A C 1
ATOM 596 O O . ARG A 1 77 ? 16.555 5.434 -15.102 1.00 87.25 77 ARG A O 1
ATOM 603 N N . MET A 1 78 ? 16.332 4.683 -12.995 1.00 85.12 78 MET A N 1
ATOM 604 C CA . MET A 1 78 ? 15.502 5.791 -12.524 1.00 85.12 78 MET A CA 1
ATOM 605 C C . MET A 1 78 ? 16.266 6.652 -11.506 1.00 85.12 78 MET A C 1
ATOM 607 O O . MET A 1 78 ? 16.663 6.147 -10.455 1.00 85.12 78 MET A O 1
ATOM 611 N N . PRO A 1 79 ? 16.451 7.962 -11.753 1.00 85.25 79 PRO A N 1
ATOM 612 C CA . PRO A 1 79 ? 17.161 8.842 -10.819 1.00 85.25 79 PRO A CA 1
ATOM 613 C C . PRO A 1 79 ? 16.407 9.043 -9.491 1.00 85.25 79 PRO A C 1
ATOM 615 O O . PRO A 1 79 ? 17.012 9.409 -8.487 1.00 85.25 79 PRO A O 1
ATOM 618 N N . LEU A 1 80 ? 15.102 8.751 -9.459 1.00 90.75 80 LEU A N 1
ATOM 619 C CA . LEU A 1 80 ? 14.240 8.914 -8.285 1.00 90.75 80 LEU A CA 1
ATOM 620 C C . LEU A 1 80 ? 14.224 7.704 -7.334 1.00 90.75 80 LEU A C 1
ATOM 622 O O . LEU A 1 80 ? 13.529 7.753 -6.323 1.00 90.75 80 LEU A O 1
ATOM 626 N N . MET A 1 81 ? 15.004 6.644 -7.588 1.00 87.88 81 MET A N 1
ATOM 627 C CA . MET A 1 81 ? 14.976 5.426 -6.753 1.00 87.88 81 MET A CA 1
ATOM 628 C C . MET A 1 81 ? 15.299 5.684 -5.277 1.00 87.88 81 MET A C 1
ATOM 630 O O . MET A 1 81 ? 14.713 5.051 -4.406 1.00 87.88 81 MET A O 1
ATOM 634 N N . LYS A 1 82 ? 16.179 6.648 -4.974 1.00 89.62 82 LYS A N 1
ATOM 635 C CA . LYS A 1 82 ? 16.488 7.026 -3.582 1.00 89.62 82 LYS A CA 1
ATOM 636 C C . LYS A 1 82 ? 15.282 7.641 -2.869 1.00 89.62 82 LYS A C 1
ATOM 638 O O . LYS A 1 82 ? 15.034 7.331 -1.710 1.00 89.62 82 LYS A O 1
ATOM 643 N N . VAL A 1 83 ? 14.531 8.489 -3.573 1.00 92.44 83 VAL A N 1
ATOM 644 C CA . VAL A 1 83 ? 13.324 9.138 -3.040 1.00 92.44 83 VAL A CA 1
ATOM 645 C C . VAL A 1 83 ? 12.223 8.102 -2.836 1.00 92.44 83 VAL A C 1
ATOM 647 O O . VAL A 1 83 ? 11.592 8.081 -1.785 1.00 92.44 83 VAL A O 1
ATOM 650 N N . ILE A 1 84 ? 12.044 7.200 -3.805 1.00 91.81 84 ILE A N 1
ATOM 651 C CA . ILE A 1 84 ? 11.094 6.086 -3.711 1.00 91.81 84 ILE A CA 1
ATOM 652 C C . ILE A 1 84 ? 11.442 5.178 -2.523 1.00 91.81 84 ILE A C 1
ATOM 654 O O . ILE A 1 84 ? 10.556 4.833 -1.748 1.00 91.81 84 ILE A O 1
ATOM 658 N N . GLY A 1 85 ? 12.722 4.844 -2.332 1.00 91.75 85 GLY A N 1
ATOM 659 C CA . GLY A 1 85 ? 13.187 4.054 -1.189 1.00 91.75 85 GLY A CA 1
ATOM 660 C C . GLY A 1 85 ? 12.885 4.718 0.158 1.00 91.75 85 GLY A C 1
ATOM 661 O O . GLY A 1 85 ? 12.284 4.091 1.025 1.00 91.75 85 GLY A O 1
ATOM 662 N N . ALA A 1 86 ? 13.207 6.006 0.309 1.00 93.31 86 ALA A N 1
ATOM 663 C CA . ALA A 1 86 ? 12.904 6.761 1.529 1.00 93.31 86 ALA A CA 1
ATOM 664 C C . ALA A 1 86 ? 11.388 6.880 1.790 1.00 93.31 86 ALA A C 1
ATOM 666 O O . ALA A 1 86 ? 10.920 6.805 2.929 1.00 93.31 86 ALA A O 1
ATOM 667 N N . PHE A 1 87 ? 10.589 7.026 0.730 1.00 92.81 87 PHE A N 1
ATOM 668 C CA . PHE A 1 87 ? 9.133 7.031 0.833 1.00 92.81 87 PHE A CA 1
ATOM 669 C C . PHE A 1 87 ? 8.581 5.661 1.270 1.00 92.81 87 PHE A C 1
ATOM 671 O O . PHE A 1 87 ? 7.701 5.594 2.129 1.00 92.81 87 PHE A O 1
ATOM 678 N N . MET A 1 88 ? 9.117 4.565 0.727 1.00 93.75 88 MET A N 1
ATOM 679 C CA . MET A 1 88 ? 8.752 3.201 1.124 1.00 93.75 88 MET A CA 1
ATOM 680 C C . MET A 1 88 ? 9.056 2.944 2.600 1.00 93.75 88 MET A C 1
ATOM 682 O O . MET A 1 88 ? 8.188 2.460 3.327 1.00 93.75 88 MET A O 1
ATOM 686 N N . GLU A 1 89 ? 10.255 3.318 3.046 1.00 93.88 89 GLU A N 1
ATOM 687 C CA . GLU A 1 89 ? 10.693 3.167 4.434 1.00 93.88 89 GLU A CA 1
ATOM 688 C C . GLU A 1 89 ? 9.828 3.989 5.397 1.00 93.88 89 GLU A C 1
ATOM 690 O O . GLU A 1 89 ? 9.318 3.461 6.385 1.00 93.88 89 GLU A O 1
ATOM 695 N N . SER A 1 90 ? 9.572 5.261 5.079 1.00 94.06 90 SER A N 1
ATOM 696 C CA . SER A 1 90 ? 8.706 6.110 5.910 1.00 94.06 90 SER A CA 1
ATOM 697 C C . SER A 1 90 ? 7.262 5.601 5.966 1.00 94.06 90 SER A C 1
ATOM 699 O O . SER A 1 90 ? 6.652 5.604 7.037 1.00 94.06 90 SER A O 1
ATOM 701 N N . SER A 1 91 ? 6.733 5.083 4.854 1.00 92.38 91 SER A N 1
ATOM 702 C CA . SER A 1 91 ? 5.414 4.439 4.816 1.00 92.38 91 SER A CA 1
ATOM 703 C C . SER A 1 91 ? 5.368 3.180 5.691 1.00 92.38 91 SER A C 1
ATOM 705 O O . SER A 1 91 ? 4.382 2.956 6.392 1.00 92.38 91 SER A O 1
ATOM 707 N N . TRP A 1 92 ? 6.447 2.391 5.715 1.00 92.50 92 TRP A N 1
ATOM 708 C CA . TRP A 1 92 ? 6.549 1.193 6.551 1.00 92.50 92 TRP A CA 1
ATOM 709 C C . TRP A 1 92 ? 6.573 1.540 8.045 1.00 92.50 92 TRP A C 1
ATOM 711 O O . TRP A 1 92 ? 5.841 0.940 8.834 1.00 92.50 92 TRP A O 1
ATOM 721 N N . ILE A 1 93 ? 7.324 2.578 8.428 1.00 94.56 93 ILE A N 1
ATOM 722 C CA . ILE A 1 93 ? 7.335 3.103 9.802 1.00 94.56 93 ILE A CA 1
ATOM 723 C C . ILE A 1 93 ? 5.938 3.601 10.202 1.00 94.56 93 ILE A C 1
ATOM 725 O O . ILE A 1 93 ? 5.439 3.256 11.275 1.00 94.56 93 ILE A O 1
ATOM 729 N N . LEU A 1 94 ? 5.274 4.376 9.336 1.00 91.88 94 LEU A N 1
ATOM 730 C CA . LEU A 1 94 ? 3.932 4.903 9.595 1.00 91.88 94 LEU A CA 1
ATOM 731 C C . LEU A 1 94 ? 2.895 3.784 9.772 1.00 91.88 94 LEU A C 1
ATOM 733 O O . LEU A 1 94 ? 2.034 3.863 10.653 1.00 91.88 94 LEU A O 1
ATOM 737 N N . MET A 1 95 ? 2.989 2.725 8.970 1.00 92.25 95 MET A N 1
ATOM 738 C CA . MET A 1 95 ? 2.156 1.534 9.104 1.00 92.25 95 MET A CA 1
ATOM 739 C C . MET A 1 95 ? 2.426 0.790 10.419 1.00 92.25 95 MET A C 1
ATOM 741 O O . MET A 1 95 ? 1.475 0.394 11.100 1.00 92.25 95 MET A O 1
ATOM 745 N N . GLY A 1 96 ? 3.692 0.654 10.823 1.00 91.31 96 GLY A N 1
ATOM 746 C CA . GLY A 1 96 ? 4.066 0.086 12.120 1.00 91.31 96 GLY A CA 1
ATOM 747 C C . GLY A 1 96 ? 3.435 0.857 13.283 1.00 91.31 96 GLY A C 1
ATOM 748 O O . GLY A 1 96 ? 2.748 0.272 14.120 1.00 91.31 96 GLY A O 1
ATOM 749 N N . ILE A 1 97 ? 3.567 2.186 13.279 1.00 91.88 97 ILE A N 1
ATOM 750 C CA . ILE A 1 97 ? 2.954 3.074 14.278 1.00 91.88 97 ILE A CA 1
ATOM 751 C C . ILE A 1 97 ? 1.423 2.926 14.283 1.00 91.88 97 ILE A C 1
ATOM 753 O O . ILE A 1 97 ? 0.813 2.764 15.341 1.00 91.88 97 ILE A O 1
ATOM 757 N N . SER A 1 98 ? 0.792 2.923 13.107 1.00 89.31 98 SER A N 1
ATOM 758 C CA . SER A 1 98 ? -0.665 2.772 12.972 1.00 89.31 98 SER A CA 1
ATOM 759 C C . SER A 1 98 ? -1.159 1.425 13.510 1.00 89.31 98 SER A C 1
ATOM 761 O O . SER A 1 98 ? -2.200 1.358 14.162 1.00 89.31 98 SER A O 1
ATOM 763 N N . THR A 1 99 ? -0.390 0.357 13.295 1.00 90.94 99 THR A N 1
ATOM 764 C CA . THR A 1 99 ? -0.692 -0.993 13.794 1.00 90.94 99 THR A CA 1
ATOM 765 C C . THR A 1 99 ? -0.584 -1.068 15.315 1.00 90.94 99 THR A C 1
ATOM 767 O O . THR A 1 99 ? -1.433 -1.681 15.970 1.00 90.94 99 THR A O 1
ATOM 770 N N . VAL A 1 100 ? 0.414 -0.399 15.897 1.00 91.12 100 VAL A N 1
ATOM 771 C CA . VAL A 1 100 ? 0.556 -0.263 17.352 1.00 91.12 100 VAL A CA 1
ATOM 772 C C . VAL A 1 100 ? -0.654 0.470 17.935 1.00 91.12 100 VAL A C 1
ATOM 774 O O . VAL A 1 100 ? -1.291 -0.050 18.851 1.00 91.12 100 VAL A O 1
ATOM 777 N N . PHE A 1 101 ? -1.053 1.613 17.364 1.00 87.81 101 PHE A N 1
ATOM 778 C CA . PHE A 1 101 ? -2.253 2.335 17.804 1.00 87.81 101 PHE A CA 1
ATOM 779 C C . PHE A 1 101 ? -3.531 1.506 17.671 1.00 87.81 101 PHE A C 1
ATOM 781 O O . PHE A 1 101 ? -4.360 1.508 18.581 1.00 87.81 101 PHE A O 1
ATOM 788 N N . LEU A 1 102 ? -3.688 0.761 16.575 1.00 88.81 102 LEU A N 1
ATOM 789 C CA . LEU A 1 102 ? -4.836 -0.121 16.376 1.00 88.81 102 LEU A CA 1
ATOM 790 C C . LEU A 1 102 ? -4.885 -1.232 17.436 1.00 88.81 102 LEU A C 1
ATOM 792 O O . LEU A 1 102 ? -5.958 -1.553 17.951 1.00 88.81 102 LEU A O 1
ATOM 796 N N . SER A 1 103 ? -3.727 -1.796 17.780 1.00 89.31 103 SER A N 1
ATOM 797 C CA . SER A 1 103 ? -3.597 -2.837 18.802 1.00 89.31 103 SER A CA 1
ATOM 798 C C . SER A 1 103 ? -3.927 -2.297 20.191 1.00 89.31 103 SER A C 1
ATOM 800 O O . SER A 1 103 ? -4.717 -2.911 20.904 1.00 89.31 103 SER A O 1
ATOM 802 N N . PHE A 1 104 ? -3.414 -1.113 20.545 1.00 88.06 104 PHE A N 1
ATOM 803 C CA . PHE A 1 104 ? -3.771 -0.430 21.790 1.00 88.06 104 PHE A CA 1
ATOM 804 C C . PHE A 1 104 ? -5.260 -0.108 21.859 1.00 88.06 104 PHE A C 1
ATOM 806 O O . PHE A 1 104 ? -5.896 -0.405 22.865 1.00 88.06 104 PHE A O 1
ATOM 813 N N . HIS A 1 105 ? -5.840 0.430 20.783 1.00 85.31 105 HIS A N 1
ATOM 814 C CA . HIS A 1 105 ? -7.272 0.708 20.721 1.00 85.31 105 HIS A CA 1
ATOM 815 C C . HIS A 1 105 ? -8.093 -0.564 20.970 1.00 85.31 105 HIS A C 1
ATOM 817 O O . HIS A 1 105 ? -9.012 -0.559 21.783 1.00 85.31 105 HIS A O 1
ATOM 823 N N . ARG A 1 106 ? -7.751 -1.679 20.312 1.00 86.38 106 ARG A N 1
ATOM 824 C CA . ARG A 1 106 ? -8.426 -2.967 20.534 1.00 86.38 106 ARG A CA 1
ATOM 825 C C . ARG A 1 106 ? -8.236 -3.484 21.959 1.00 86.38 106 ARG A C 1
ATOM 827 O O . ARG A 1 106 ? -9.207 -3.924 22.558 1.00 86.38 106 ARG A O 1
ATOM 834 N N . PHE A 1 107 ? -7.026 -3.408 22.507 1.00 85.62 107 PHE A N 1
ATOM 835 C CA . PHE A 1 107 ? -6.742 -3.848 23.873 1.00 85.62 107 PHE A CA 1
ATOM 836 C C . PHE A 1 107 ? -7.562 -3.069 24.904 1.00 85.62 107 PHE A C 1
ATOM 838 O O . PHE A 1 107 ? -8.210 -3.676 25.749 1.00 85.62 107 PHE A O 1
ATOM 845 N N . ILE A 1 108 ? -7.579 -1.738 24.793 1.00 82.00 108 ILE A N 1
ATOM 846 C CA . ILE A 1 108 ? -8.352 -0.836 25.652 1.00 82.00 108 ILE A CA 1
ATOM 847 C C . ILE A 1 108 ? -9.836 -1.202 25.591 1.00 82.00 108 ILE A C 1
ATOM 849 O O . ILE A 1 108 ? -10.440 -1.444 26.632 1.00 82.00 108 ILE A O 1
ATOM 853 N N . PHE A 1 109 ? -10.410 -1.322 24.390 1.00 78.19 109 PHE A N 1
ATOM 854 C CA . PHE A 1 109 ? -11.823 -1.675 24.238 1.00 78.19 109 PHE A CA 1
ATOM 855 C C . PHE A 1 109 ? -12.152 -3.062 24.797 1.00 78.19 109 PHE A C 1
ATOM 857 O O . PHE A 1 109 ? -13.131 -3.193 25.521 1.00 78.19 109 PHE A O 1
ATOM 864 N N . THR A 1 110 ? -11.342 -4.086 24.525 1.00 83.12 110 THR A N 1
ATOM 865 C CA . THR A 1 110 ? -11.604 -5.443 25.029 1.00 83.12 110 THR A CA 1
ATOM 866 C C . THR A 1 110 ? -11.443 -5.526 26.548 1.00 83.12 110 THR A C 1
ATOM 868 O O . THR A 1 110 ? -12.347 -5.993 27.237 1.00 83.12 110 THR A O 1
ATOM 871 N N . ALA A 1 111 ? -10.323 -5.040 27.090 1.00 78.31 111 ALA A N 1
ATOM 872 C CA . ALA A 1 111 ? -10.026 -5.131 28.518 1.00 78.31 111 ALA A CA 1
ATOM 873 C C . ALA A 1 111 ? -10.986 -4.285 29.368 1.00 78.31 111 ALA A C 1
ATOM 875 O O . ALA A 1 111 ? -11.330 -4.668 30.487 1.00 78.31 111 ALA A O 1
ATOM 876 N N . LEU A 1 112 ? -11.421 -3.130 28.855 1.00 69.19 112 LEU A N 1
ATOM 877 C CA . LEU A 1 112 ? -12.324 -2.243 29.585 1.00 69.19 112 LEU A CA 1
ATOM 878 C C . LEU A 1 112 ? -13.791 -2.592 29.361 1.00 69.19 112 LEU A C 1
ATOM 880 O O . LEU A 1 112 ? -14.569 -2.381 30.283 1.00 69.19 112 LEU A O 1
ATOM 884 N N . SER A 1 113 ? -14.163 -3.220 28.239 1.00 67.62 113 SER A N 1
ATOM 885 C CA . SER A 1 113 ? -15.486 -3.843 28.098 1.00 67.62 113 SER A CA 1
ATOM 886 C C . SER A 1 113 ? -15.696 -4.920 29.164 1.00 67.62 113 SER A C 1
ATOM 888 O O . SER A 1 113 ? -16.738 -4.939 29.813 1.00 67.62 113 SER A O 1
ATOM 890 N N . GLU A 1 114 ? -14.688 -5.761 29.415 1.00 70.56 114 GLU A N 1
ATOM 891 C CA . GLU A 1 114 ? -14.766 -6.799 30.451 1.00 70.56 114 GLU A CA 1
ATOM 892 C C . GLU A 1 114 ? -14.857 -6.205 31.870 1.00 70.56 114 GLU A C 1
ATOM 894 O O . GLU A 1 114 ? -15.546 -6.735 32.743 1.00 70.56 114 GLU A O 1
ATOM 899 N N . LYS A 1 115 ? -14.177 -5.077 32.124 1.00 64.81 115 LYS A N 1
ATOM 900 C CA . LYS A 1 115 ? -14.284 -4.368 33.410 1.00 64.81 115 LYS A CA 1
ATOM 901 C C . LYS A 1 115 ? -15.604 -3.615 33.563 1.00 64.81 115 LYS A C 1
ATOM 903 O O . LYS A 1 115 ? -16.139 -3.587 34.667 1.00 64.81 115 LYS A O 1
ATOM 908 N N . ALA A 1 116 ? -16.132 -3.011 32.503 1.00 62.25 116 ALA A N 1
ATOM 909 C CA . ALA A 1 116 ? -17.394 -2.277 32.542 1.00 62.25 116 ALA A CA 1
ATOM 910 C C . ALA A 1 116 ? -18.568 -3.207 32.878 1.00 62.25 116 ALA A C 1
ATOM 912 O O . ALA A 1 116 ? -19.361 -2.879 33.759 1.00 62.25 116 ALA A O 1
ATOM 913 N N . GLU A 1 117 ? -18.597 -4.405 32.284 1.00 63.44 117 GLU A N 1
ATOM 914 C CA . GLU A 1 117 ? -19.580 -5.451 32.601 1.00 63.44 117 GLU A CA 1
ATOM 915 C C . GLU A 1 117 ? -19.537 -5.859 34.085 1.00 63.44 117 GLU A C 1
ATOM 917 O O . GLU A 1 117 ? -20.567 -6.120 34.699 1.00 63.44 117 GLU A O 1
ATOM 922 N N . LYS A 1 118 ? -18.346 -5.838 34.696 1.00 65.75 118 LYS A N 1
ATOM 923 C CA . LYS A 1 118 ? -18.147 -6.175 36.113 1.00 65.75 118 LYS A CA 1
ATOM 924 C C . LYS A 1 118 ? -18.431 -5.024 37.087 1.00 65.75 118 LYS A C 1
ATOM 926 O O . LYS A 1 118 ? -18.643 -5.302 38.264 1.00 65.75 118 LYS A O 1
ATOM 931 N N . THR A 1 119 ? -18.400 -3.759 36.648 1.00 64.38 119 THR A N 1
ATOM 932 C CA . THR A 1 119 ? -18.323 -2.601 37.571 1.00 64.38 119 THR A CA 1
ATOM 933 C C . THR A 1 119 ? -19.465 -1.586 37.438 1.00 64.38 119 THR A C 1
ATOM 935 O O . THR A 1 119 ? -19.563 -0.709 38.288 1.00 64.38 119 THR A O 1
ATOM 938 N N . GLY A 1 120 ? -20.344 -1.694 36.434 1.00 59.00 120 GLY A N 1
ATOM 939 C CA . GLY A 1 120 ? -21.512 -0.811 36.301 1.00 59.00 120 GLY A CA 1
ATOM 940 C C . GLY A 1 120 ? -21.151 0.661 36.026 1.00 59.00 120 GLY A C 1
ATOM 941 O O . GLY A 1 120 ? -20.992 1.475 36.931 1.00 59.00 120 GLY A O 1
ATOM 942 N N . ASP A 1 121 ? -21.055 1.001 34.742 1.00 57.56 121 ASP A N 1
ATOM 943 C CA . ASP A 1 121 ? -21.328 2.324 34.150 1.00 57.56 121 ASP A CA 1
ATOM 944 C C . ASP A 1 121 ? -20.428 3.558 34.367 1.00 57.56 121 ASP A C 1
ATOM 946 O O . ASP A 1 121 ? -20.611 4.522 33.631 1.00 57.56 121 ASP A O 1
ATOM 950 N N . LYS A 1 122 ? -19.387 3.583 35.211 1.00 57.66 122 LYS A N 1
ATOM 951 C CA . LYS A 1 122 ? -18.515 4.794 35.286 1.00 57.66 122 LYS A CA 1
ATOM 952 C C . LYS A 1 122 ? -17.299 4.838 34.353 1.00 57.66 122 LYS A C 1
ATOM 954 O O . LYS A 1 122 ? -16.857 5.919 33.985 1.00 57.66 122 LYS A O 1
ATOM 959 N N . TYR A 1 123 ? -16.763 3.694 33.934 1.00 57.31 123 TYR A N 1
ATOM 960 C CA . TYR A 1 123 ? -15.531 3.650 33.125 1.00 57.31 123 TYR A CA 1
ATOM 961 C C . TYR A 1 123 ? -15.760 3.832 31.619 1.00 57.31 123 TYR A C 1
ATOM 963 O O . TYR A 1 123 ? -14.812 4.053 30.868 1.00 57.31 123 TYR A O 1
ATOM 971 N N . PHE A 1 124 ? -17.009 3.724 31.162 1.00 60.91 124 PHE A N 1
ATOM 972 C CA . PHE A 1 124 ? -17.336 3.814 29.742 1.00 60.91 124 PHE A CA 1
ATOM 973 C C . PHE A 1 124 ? -17.241 5.256 29.214 1.00 60.91 124 PHE A C 1
ATOM 975 O O . PHE A 1 124 ? -16.757 5.463 28.103 1.00 60.91 124 PHE A O 1
ATOM 982 N N . GLU A 1 125 ? -17.615 6.259 30.018 1.00 60.84 125 GLU A N 1
ATOM 983 C CA . GLU A 1 125 ? -17.531 7.672 29.617 1.00 60.84 125 GLU A CA 1
ATOM 984 C C . GLU A 1 125 ? -16.083 8.164 29.468 1.00 60.84 125 GLU A C 1
ATOM 986 O O . GLU A 1 125 ? -15.759 8.780 28.453 1.00 60.84 125 GLU A O 1
ATOM 991 N N . GLU A 1 126 ? -15.180 7.812 30.393 1.00 61.28 126 GLU A N 1
ATOM 992 C CA . GLU A 1 126 ? -13.743 8.123 30.255 1.00 61.28 126 GLU A CA 1
ATOM 993 C C . GLU A 1 126 ? -13.134 7.485 28.994 1.00 61.28 126 GLU A C 1
ATOM 995 O O . GLU A 1 126 ? -12.224 8.041 28.373 1.00 61.28 126 GLU A O 1
ATOM 1000 N N . LEU A 1 127 ? -13.661 6.332 28.568 1.00 59.66 127 LEU A N 1
ATOM 1001 C CA . LEU A 1 127 ? -13.210 5.638 27.366 1.00 59.66 127 LEU A CA 1
ATOM 1002 C C . LEU A 1 127 ? -13.616 6.353 26.080 1.00 59.66 127 LEU A C 1
ATOM 1004 O O . LEU A 1 127 ? -12.815 6.502 25.149 1.00 59.66 127 LEU A O 1
ATOM 1008 N N . VAL A 1 128 ? -14.879 6.782 26.029 1.00 64.81 128 VAL A N 1
ATOM 1009 C CA . VAL A 1 128 ? -15.405 7.587 24.929 1.00 64.81 128 VAL A CA 1
ATOM 1010 C C . VAL A 1 128 ? -14.568 8.856 24.803 1.00 64.81 128 VAL A C 1
ATOM 1012 O O . VAL A 1 128 ? -14.186 9.213 23.685 1.00 64.81 128 VAL A O 1
ATOM 1015 N N . ASP A 1 129 ? -14.184 9.461 25.928 1.00 66.00 129 ASP A N 1
ATOM 1016 C CA . ASP A 1 129 ? -13.407 10.693 25.944 1.00 66.00 129 ASP A CA 1
ATOM 1017 C C . ASP A 1 129 ? -11.936 10.496 25.530 1.00 66.00 129 ASP A C 1
ATOM 1019 O O . ASP A 1 129 ? -11.403 11.264 24.725 1.00 66.00 129 ASP A O 1
ATOM 1023 N N . ALA A 1 130 ? -11.295 9.393 25.930 1.00 62.00 130 ALA A N 1
ATOM 1024 C CA . ALA A 1 130 ? -9.968 9.027 25.428 1.00 62.00 130 ALA A CA 1
ATOM 1025 C C . ALA A 1 130 ? -9.973 8.782 23.904 1.00 62.00 130 ALA A C 1
ATOM 1027 O O . ALA A 1 130 ? -9.079 9.241 23.187 1.00 62.00 130 ALA A O 1
ATOM 1028 N N . SER A 1 131 ? -11.007 8.112 23.375 1.00 61.81 131 SER A N 1
ATOM 1029 C CA . SER A 1 131 ? -11.170 7.928 21.924 1.00 61.81 131 SER A CA 1
ATOM 1030 C C . SER A 1 131 ? -11.404 9.261 21.193 1.00 61.81 131 SER A C 1
ATOM 1032 O O . SER A 1 131 ? -10.952 9.442 20.056 1.00 61.81 131 SER A O 1
ATOM 1034 N N . SER A 1 132 ? -12.070 10.216 21.857 1.00 65.19 132 SER A N 1
ATOM 1035 C CA . SER A 1 132 ? -12.352 11.557 21.342 1.00 65.19 132 SER A CA 1
ATOM 1036 C C . SER A 1 132 ? -11.068 12.391 21.240 1.00 65.19 132 SER A C 1
ATOM 1038 O O . SER A 1 132 ? -10.841 13.046 20.218 1.00 65.19 132 SER A O 1
ATOM 1040 N N . LEU A 1 133 ? -10.176 12.285 22.232 1.00 64.62 133 LEU A N 1
ATOM 1041 C CA . LEU A 1 133 ? -8.839 12.884 22.230 1.00 64.62 133 LEU A CA 1
ATOM 1042 C C . LEU A 1 133 ? -7.970 12.335 21.095 1.00 64.62 133 LEU A C 1
ATOM 1044 O O . LEU A 1 133 ? -7.413 13.115 20.321 1.00 64.62 133 LEU A O 1
ATOM 1048 N N . PHE A 1 134 ? -7.929 11.011 20.917 1.00 61.34 134 PHE A N 1
ATOM 1049 C CA . PHE A 1 134 ? -7.227 10.391 19.786 1.00 61.34 134 PHE A CA 1
ATOM 1050 C C . PHE A 1 134 ? -7.784 10.858 18.439 1.00 61.34 134 PHE A C 1
ATOM 1052 O O . PHE A 1 134 ? -7.024 11.220 17.536 1.00 61.34 134 PHE A O 1
ATOM 1059 N N . ARG A 1 135 ? -9.115 10.929 18.307 1.00 62.62 135 ARG A N 1
ATOM 1060 C CA . ARG A 1 135 ? -9.763 11.465 17.106 1.00 62.62 135 ARG A CA 1
ATOM 1061 C C . ARG A 1 135 ? -9.364 12.922 16.863 1.00 62.62 135 ARG A C 1
ATOM 1063 O O . ARG A 1 135 ? -9.079 13.273 15.723 1.00 62.62 135 ARG A O 1
ATOM 1070 N N . ARG A 1 136 ? -9.304 13.764 17.901 1.00 63.12 136 ARG A N 1
ATOM 1071 C CA . ARG A 1 136 ? -8.878 15.170 17.787 1.00 63.12 136 ARG A CA 1
ATOM 1072 C C . ARG A 1 136 ? -7.428 15.293 17.324 1.00 63.12 136 ARG A C 1
ATOM 1074 O O . ARG A 1 136 ? -7.179 16.070 16.408 1.00 63.12 136 ARG A O 1
ATOM 1081 N N . CYS A 1 137 ? -6.508 14.493 17.862 1.00 60.06 137 CYS A N 1
ATOM 1082 C CA . CYS A 1 137 ? -5.101 14.502 17.448 1.00 60.06 137 CYS A CA 1
ATOM 1083 C C . CYS A 1 137 ? -4.907 14.157 15.961 1.00 60.06 137 CYS A C 1
ATOM 1085 O O . CYS A 1 137 ? -4.047 14.746 15.313 1.00 60.06 137 CYS A O 1
ATOM 1087 N N . PHE A 1 138 ? -5.728 13.259 15.403 1.00 55.81 138 PHE A N 1
ATOM 1088 C CA . PHE A 1 138 ? -5.650 12.860 13.990 1.00 55.81 138 PHE A CA 1
ATOM 1089 C C . PHE A 1 138 ? -6.555 13.677 13.045 1.00 55.81 138 PHE A C 1
ATOM 1091 O O . PHE A 1 138 ? -6.324 13.708 11.837 1.00 55.81 138 PHE A O 1
ATOM 1098 N N . SER A 1 139 ? -7.581 14.361 13.563 1.00 50.75 139 SER A N 1
ATOM 1099 C CA . SER A 1 139 ? -8.554 15.127 12.767 1.00 50.75 139 SER A CA 1
ATOM 1100 C C . SER A 1 139 ? -8.130 16.575 12.473 1.00 50.75 139 SER A C 1
ATOM 1102 O O . SER A 1 139 ? -8.783 17.243 11.661 1.00 50.75 139 SER A O 1
ATOM 1104 N N . THR A 1 140 ? -7.064 17.079 13.100 1.00 46.97 140 THR A N 1
ATOM 1105 C CA . THR A 1 140 ? -6.625 18.486 13.002 1.00 46.97 140 THR A CA 1
ATOM 1106 C C . THR A 1 140 ? -6.258 18.929 11.580 1.00 46.97 140 THR A C 1
ATOM 1108 O O . THR A 1 140 ? -6.397 20.106 11.260 1.00 46.97 140 THR A O 1
ATOM 1111 N N . SER A 1 141 ? -5.893 18.007 10.680 1.00 49.50 141 SER A N 1
ATOM 1112 C CA . SER A 1 141 ? -5.558 18.345 9.286 1.00 49.50 141 SER A CA 1
ATOM 1113 C C . SER A 1 141 ? -6.779 18.467 8.353 1.00 49.50 141 SER A C 1
ATOM 1115 O O . SER A 1 141 ? -6.781 19.289 7.435 1.00 49.50 141 SER A O 1
ATOM 1117 N N . SER A 1 142 ? -7.846 17.689 8.584 1.00 46.53 142 SER A N 1
ATOM 1118 C CA . SER A 1 142 ? -8.982 17.599 7.646 1.00 46.53 142 SER A CA 1
ATOM 1119 C C . SER A 1 142 ? -10.175 18.478 8.043 1.00 46.53 142 SER A C 1
ATOM 1121 O O . SER A 1 142 ? -10.838 19.058 7.180 1.00 46.53 142 SER A O 1
ATOM 1123 N N . GLN A 1 143 ? -10.422 18.671 9.346 1.00 47.88 143 GLN A N 1
ATOM 1124 C CA . GLN A 1 143 ? -11.540 19.513 9.788 1.00 47.88 143 GLN A CA 1
ATOM 1125 C C . GLN A 1 143 ? -11.308 21.009 9.578 1.00 47.88 143 GLN A C 1
ATOM 1127 O O . GLN A 1 143 ? -12.273 21.709 9.282 1.00 47.88 143 GLN A O 1
ATOM 1132 N N . SER A 1 144 ? -10.060 21.486 9.638 1.00 50.34 144 SER A N 1
ATOM 1133 C CA . SER A 1 144 ? -9.754 22.901 9.386 1.00 50.34 144 SER A CA 1
ATOM 1134 C C . SER A 1 144 ? -10.239 23.332 7.991 1.00 50.34 144 SER A C 1
ATOM 1136 O O . SER A 1 144 ? -11.023 24.268 7.860 1.00 50.34 144 SER A O 1
ATOM 1138 N N . LYS A 1 145 ? -9.942 22.530 6.956 1.00 53.69 145 LYS A N 1
ATOM 1139 C CA . LYS A 1 145 ? -10.357 22.804 5.568 1.00 53.69 145 LYS A CA 1
ATOM 1140 C C . LYS A 1 145 ? -11.856 22.619 5.321 1.00 53.69 145 LYS A C 1
ATOM 1142 O O . LYS A 1 145 ? -12.423 23.272 4.446 1.00 53.69 145 LYS A O 1
ATOM 1147 N N . MET A 1 146 ? -12.515 21.722 6.056 1.00 51.91 146 MET A N 1
ATOM 1148 C CA . MET A 1 146 ? -13.953 21.486 5.896 1.00 51.91 146 MET A CA 1
ATOM 1149 C C . MET A 1 146 ? -14.795 22.567 6.593 1.00 51.91 146 MET A C 1
ATOM 1151 O O . MET A 1 146 ? -15.823 22.975 6.054 1.00 51.91 146 MET A O 1
ATOM 1155 N N . ILE A 1 147 ? -14.346 23.071 7.747 1.00 57.22 147 ILE A N 1
ATOM 1156 C CA . ILE A 1 147 ? -14.956 24.220 8.436 1.00 57.22 147 ILE A CA 1
ATOM 1157 C C . ILE A 1 147 ? -14.731 25.499 7.621 1.00 57.22 147 ILE A C 1
ATOM 1159 O O . ILE A 1 147 ? -15.668 26.269 7.432 1.00 57.22 147 ILE A O 1
ATOM 1163 N N . GLU A 1 148 ? -13.537 25.686 7.058 1.00 57.00 148 GLU A N 1
ATOM 1164 C CA . GLU A 1 148 ? -13.215 26.818 6.183 1.00 57.00 148 GLU A CA 1
ATOM 1165 C C . GLU A 1 148 ? -14.048 26.810 4.891 1.00 57.00 148 GLU A C 1
ATOM 1167 O O . GLU A 1 148 ? -14.644 27.826 4.535 1.00 57.00 148 GLU A O 1
ATOM 1172 N N . ARG A 1 149 ? -14.232 25.645 4.246 1.00 55.94 149 ARG A N 1
ATOM 1173 C CA . ARG A 1 149 ? -15.168 25.515 3.112 1.00 55.94 149 ARG A CA 1
ATOM 1174 C C . ARG A 1 149 ? -16.615 25.802 3.500 1.00 55.94 149 ARG A C 1
ATOM 1176 O O . ARG A 1 149 ? -17.325 26.422 2.719 1.00 55.94 149 ARG A O 1
ATOM 1183 N N . ARG A 1 150 ? -17.070 25.377 4.683 1.00 57.47 150 ARG A N 1
ATOM 1184 C CA . ARG A 1 150 ? -18.429 25.691 5.154 1.00 57.47 150 ARG A CA 1
ATOM 1185 C C . ARG A 1 150 ? -18.606 27.181 5.457 1.00 57.47 150 ARG A C 1
ATOM 1187 O O . ARG A 1 150 ? -19.676 27.699 5.167 1.00 57.47 150 ARG A O 1
ATOM 1194 N N . ARG A 1 151 ? -17.578 27.879 5.951 1.00 56.62 151 ARG A N 1
ATOM 1195 C CA . ARG A 1 151 ? -17.599 29.345 6.135 1.00 56.62 151 ARG A CA 1
ATOM 1196 C C . ARG A 1 151 ? -17.630 30.100 4.804 1.00 56.62 151 ARG A C 1
ATOM 1198 O O . ARG A 1 151 ? -18.446 31.003 4.654 1.00 56.62 151 ARG A O 1
ATOM 1205 N N . LEU A 1 152 ? -16.835 29.662 3.822 1.00 58.69 152 LEU A N 1
ATOM 1206 C CA . LEU A 1 152 ? -16.842 30.217 2.462 1.00 58.69 152 LEU A CA 1
ATOM 1207 C C . LEU A 1 152 ? -18.188 30.002 1.747 1.00 58.69 152 LEU A C 1
ATOM 1209 O O . LEU A 1 152 ? -18.667 30.903 1.067 1.00 58.69 152 LEU A O 1
ATOM 1213 N N . ILE A 1 153 ? -18.826 28.839 1.925 1.00 62.84 153 ILE A N 1
ATOM 1214 C CA . ILE A 1 153 ? -20.155 28.548 1.353 1.00 62.84 153 ILE A CA 1
ATOM 1215 C C . ILE A 1 153 ? -21.269 29.307 2.096 1.00 62.84 153 ILE A C 1
ATOM 1217 O O . ILE A 1 153 ? -22.248 29.710 1.476 1.00 62.84 153 ILE A O 1
ATOM 1221 N N . ALA A 1 154 ? -21.124 29.536 3.404 1.00 66.31 154 ALA A N 1
ATOM 1222 C CA . ALA A 1 154 ? -22.087 30.284 4.214 1.00 66.31 154 ALA A CA 1
ATOM 1223 C C . ALA A 1 154 ? -21.969 31.816 4.075 1.00 66.31 154 ALA A C 1
ATOM 1225 O O . ALA A 1 154 ? -22.668 32.537 4.785 1.00 66.31 154 ALA A O 1
ATOM 1226 N N . GLY A 1 155 ? -21.092 32.326 3.202 1.00 52.22 155 GLY A N 1
ATOM 1227 C CA . GLY A 1 155 ? -20.926 33.767 2.981 1.00 52.22 155 GLY A CA 1
ATOM 1228 C C . GLY A 1 155 ? -20.385 34.533 4.194 1.00 52.22 155 GLY A C 1
ATOM 1229 O O . GLY A 1 155 ? -20.502 35.754 4.243 1.00 52.22 155 GLY A O 1
ATOM 1230 N N . GLN A 1 156 ? -19.796 33.843 5.176 1.00 52.00 156 GLN A N 1
ATOM 1231 C CA . GLN A 1 156 ? -19.110 34.504 6.282 1.00 52.00 156 GLN A CA 1
ATOM 1232 C C . GLN A 1 156 ? -17.749 34.974 5.770 1.00 52.00 156 GLN A C 1
ATOM 1234 O O . GLN A 1 156 ? -16.821 34.173 5.640 1.00 52.00 156 GLN A O 1
ATOM 1239 N N . LEU A 1 157 ? -17.657 36.266 5.433 1.00 51.47 157 LEU A N 1
ATOM 1240 C CA . LEU A 1 157 ? -16.381 36.926 5.156 1.00 51.47 157 LEU A CA 1
ATOM 1241 C C . LEU A 1 157 ? -15.401 36.661 6.316 1.00 51.47 157 LEU A C 1
ATOM 1243 O O . LEU A 1 157 ? -15.831 36.635 7.475 1.00 51.47 157 LEU A O 1
ATOM 1247 N N . PRO A 1 158 ? -14.097 36.488 6.038 1.00 47.38 158 PRO A N 1
ATOM 1248 C CA . PRO A 1 158 ? -13.097 36.530 7.093 1.00 47.38 158 PRO A CA 1
ATOM 1249 C C . PRO A 1 158 ? -13.212 37.885 7.804 1.00 47.38 158 PRO A C 1
ATOM 1251 O O . PRO A 1 158 ? -13.215 38.930 7.159 1.00 47.38 158 PRO A O 1
ATOM 1254 N N . LEU A 1 159 ? -13.367 37.854 9.130 1.00 52.09 159 LEU A N 1
ATOM 1255 C CA . LEU A 1 159 ? -13.142 39.031 9.961 1.00 52.09 159 LEU A CA 1
ATOM 1256 C C . LEU A 1 159 ? -11.659 39.366 9.818 1.00 52.09 159 LEU A C 1
ATOM 1258 O O . LEU A 1 159 ? -10.823 38.657 10.380 1.00 52.09 159 LEU A O 1
ATOM 1262 N N . ASP A 1 160 ? -11.357 40.391 9.022 1.00 41.88 160 ASP A N 1
ATOM 1263 C CA . ASP A 1 160 ? -10.066 41.067 9.062 1.00 41.88 160 ASP A CA 1
ATOM 1264 C C . ASP A 1 160 ? -9.836 41.505 10.508 1.00 41.88 160 ASP A C 1
ATOM 1266 O O . ASP A 1 160 ? -10.557 42.332 11.069 1.00 41.88 160 ASP A O 1
ATOM 1270 N N . SER A 1 161 ? -8.869 40.859 11.144 1.00 50.91 161 SER A N 1
ATOM 1271 C CA . SER A 1 161 ? -8.312 41.286 12.409 1.00 50.91 161 SER A CA 1
ATOM 1272 C C . SER A 1 161 ? -7.273 42.356 12.111 1.00 50.91 161 SER A C 1
ATOM 1274 O O . SER A 1 161 ? -6.117 42.010 11.906 1.00 50.91 161 SER A O 1
ATOM 1276 N N . ASP A 1 162 ? -7.690 43.617 12.085 1.00 45.69 162 ASP A N 1
ATOM 1277 C CA . ASP A 1 162 ? -6.807 44.771 12.252 1.00 45.69 162 ASP A CA 1
ATOM 1278 C C . ASP A 1 162 ? -7.633 45.949 12.783 1.00 45.69 162 ASP A C 1
ATOM 1280 O O . ASP A 1 162 ? -8.215 46.712 12.024 1.00 45.69 162 ASP A O 1
ATOM 1284 N N . ASP A 1 163 ? -7.697 46.078 14.109 1.00 42.97 163 ASP A N 1
ATOM 1285 C CA . ASP A 1 163 ? -7.892 47.374 14.764 1.00 42.97 163 ASP A CA 1
ATOM 1286 C C . ASP A 1 163 ? -7.235 47.322 16.155 1.00 42.97 163 ASP A C 1
ATOM 1288 O O . ASP A 1 163 ? -7.778 46.722 17.092 1.00 42.97 163 ASP A O 1
ATOM 1292 N N . PRO A 1 164 ? -6.026 47.887 16.309 1.00 46.44 164 PRO A N 1
ATOM 1293 C CA . PRO A 1 164 ? -5.415 48.096 17.604 1.00 46.44 164 PRO A CA 1
ATOM 1294 C C . PRO A 1 164 ? -5.897 49.427 18.203 1.00 46.44 164 PRO A C 1
ATOM 1296 O O . PRO A 1 164 ? -6.021 50.438 17.522 1.00 46.44 164 PRO A O 1
ATOM 1299 N N . GLU A 1 165 ? -6.087 49.412 19.521 1.00 43.31 165 GLU A N 1
ATOM 1300 C CA . GLU A 1 165 ? -6.057 50.586 20.401 1.00 43.31 165 GLU A CA 1
ATOM 1301 C C . GLU A 1 165 ? -7.189 51.621 20.270 1.00 43.31 165 GLU A C 1
ATOM 1303 O O . GLU A 1 165 ? -7.083 52.638 19.592 1.00 43.31 165 GLU A O 1
ATOM 1308 N N . ASN A 1 166 ? -8.202 51.483 21.132 1.00 38.44 166 ASN A N 1
ATOM 1309 C CA . ASN A 1 166 ? -8.690 52.661 21.852 1.00 38.44 166 ASN A CA 1
ATOM 1310 C C . ASN A 1 166 ? -9.177 52.294 23.262 1.00 38.44 166 ASN A C 1
ATOM 1312 O O . ASN A 1 166 ? -10.366 52.117 23.530 1.00 38.44 166 ASN A O 1
ATOM 1316 N N . LEU A 1 167 ? -8.211 52.131 24.172 1.00 48.28 167 LEU A N 1
ATOM 1317 C CA . LEU A 1 167 ? -8.433 52.175 25.614 1.00 48.28 167 LEU A CA 1
ATOM 1318 C C . LEU A 1 167 ? -8.323 53.638 26.065 1.00 48.28 167 LEU A C 1
ATOM 1320 O O . LEU A 1 167 ? -7.222 54.169 26.193 1.00 48.28 167 LEU A O 1
ATOM 1324 N N . SER A 1 168 ? -9.448 54.270 26.391 1.00 44.47 168 SER A N 1
ATOM 1325 C CA . SER A 1 168 ? -9.440 55.460 27.246 1.00 44.47 168 SER A CA 1
ATOM 1326 C C . SER A 1 168 ? -10.714 55.549 28.088 1.00 44.47 168 SER A C 1
ATOM 1328 O O . SER A 1 168 ? -11.668 56.236 27.745 1.00 44.47 168 SER A O 1
ATOM 1330 N N . SER A 1 169 ? -10.641 54.831 29.209 1.00 46.97 169 SER A N 1
ATOM 1331 C CA . SER A 1 169 ? -10.986 55.242 30.577 1.00 46.97 169 SER A CA 1
ATOM 1332 C C . SER A 1 169 ? -12.433 55.572 31.006 1.00 46.97 169 SER A C 1
ATOM 1334 O O . SER A 1 169 ? -13.242 56.069 30.229 1.00 46.97 169 SER A O 1
ATOM 1336 N N . PRO A 1 170 ? -12.755 55.317 32.297 1.00 55.03 170 PRO A N 1
ATOM 1337 C CA . PRO A 1 170 ? -14.113 55.271 32.834 1.00 55.03 170 PRO A CA 1
ATOM 1338 C C . PRO A 1 170 ? -14.493 56.548 33.601 1.00 55.03 170 PRO A C 1
ATOM 1340 O O . PRO A 1 170 ? -13.644 57.158 34.251 1.00 55.03 170 PRO A O 1
ATOM 1343 N N . ILE A 1 171 ? -15.783 56.907 33.620 1.00 49.38 171 ILE A N 1
ATOM 1344 C CA . ILE A 1 171 ? -16.320 57.908 34.555 1.00 49.38 171 ILE A CA 1
ATOM 1345 C C . ILE A 1 171 ? -17.616 57.406 35.213 1.00 49.38 171 ILE A C 1
ATOM 1347 O O . ILE A 1 171 ? -18.609 57.082 34.572 1.00 49.38 171 ILE A O 1
ATOM 1351 N N . ILE A 1 172 ? -17.502 57.356 36.536 1.00 44.47 172 ILE A N 1
ATOM 1352 C CA . ILE A 1 172 ? -18.442 57.187 37.648 1.00 44.47 172 ILE A CA 1
ATOM 1353 C C . ILE A 1 172 ? -19.762 57.966 37.481 1.00 44.47 172 ILE A C 1
ATOM 1355 O O . ILE A 1 172 ? -19.712 59.153 37.176 1.00 44.47 172 ILE A O 1
ATOM 1359 N N . ALA A 1 173 ? -20.906 57.365 37.846 1.00 47.78 173 ALA A N 1
ATOM 1360 C CA . ALA A 1 173 ? -21.781 57.907 38.904 1.00 47.78 173 ALA A CA 1
ATOM 1361 C C . ALA A 1 173 ? -22.955 56.974 39.286 1.00 47.78 173 ALA A C 1
ATOM 1363 O O . ALA A 1 173 ? -23.405 56.184 38.458 1.00 47.78 173 ALA A O 1
ATOM 1364 N N . PRO A 1 174 ? -23.435 57.052 40.546 1.00 51.47 174 PRO A N 1
ATOM 1365 C CA . PRO A 1 174 ? -24.333 56.089 41.176 1.00 51.47 174 PRO A CA 1
ATOM 1366 C C . PRO A 1 174 ? -25.786 56.590 41.281 1.00 51.47 174 PRO A C 1
ATOM 1368 O O . PRO A 1 174 ? -26.049 57.787 41.207 1.00 51.47 174 PRO A O 1
ATOM 1371 N N . GLY A 1 175 ? -26.700 55.674 41.613 1.00 37.88 175 GLY A N 1
ATOM 1372 C CA . GLY A 1 175 ? -27.934 56.006 42.335 1.00 37.88 175 GLY A CA 1
ATOM 1373 C C . GLY A 1 175 ? -29.230 55.803 41.554 1.00 37.88 175 GLY A C 1
ATOM 1374 O O . GLY A 1 175 ? -29.616 56.640 40.753 1.00 37.88 175 GLY A O 1
ATOM 1375 N N . HIS A 1 176 ? -29.934 54.709 41.841 1.00 39.16 176 HIS A N 1
ATOM 1376 C CA . HIS A 1 176 ? -31.227 54.740 42.536 1.00 39.16 176 HIS A CA 1
ATOM 1377 C C . HIS A 1 176 ? -31.779 53.309 42.666 1.00 39.16 176 HIS A C 1
ATOM 1379 O O . HIS A 1 176 ? -31.924 52.572 41.699 1.00 39.16 176 HIS A O 1
ATOM 1385 N N . SER A 1 177 ? -32.066 52.937 43.905 1.00 45.41 177 SER A N 1
ATOM 1386 C CA . SER A 1 177 ? -33.015 51.902 44.333 1.00 45.41 177 SER A CA 1
ATOM 1387 C C . SER A 1 177 ? -34.146 52.659 45.060 1.00 45.41 177 SER A C 1
ATOM 1389 O O . SER A 1 177 ? -33.912 53.834 45.385 1.00 45.41 177 SER A O 1
ATOM 1391 N N . PRO A 1 178 ? -35.287 52.070 45.463 1.00 55.41 178 PRO A N 1
ATOM 1392 C CA . PRO A 1 178 ? -35.985 50.832 45.074 1.00 55.41 178 PRO A CA 1
ATOM 1393 C C . PRO A 1 178 ? -37.435 51.140 44.624 1.00 55.41 178 PRO A C 1
ATOM 1395 O O . PRO A 1 178 ? -37.887 52.262 44.776 1.00 55.41 178 PRO A O 1
ATOM 1398 N N . GLU A 1 179 ? -38.187 50.144 44.148 1.00 45.25 179 GLU A N 1
ATOM 1399 C CA . GLU A 1 179 ? -39.638 49.952 44.399 1.00 45.25 179 GLU A CA 1
ATOM 1400 C C . GLU A 1 179 ? -40.043 48.649 43.680 1.00 45.25 179 GLU A C 1
ATOM 1402 O O . GLU A 1 179 ? -39.735 48.455 42.510 1.00 45.25 179 GLU A O 1
ATOM 1407 N N . SER A 1 180 ? -40.420 47.591 44.410 1.00 44.25 180 SER A N 1
ATOM 1408 C CA . SER A 1 180 ? -41.818 47.203 44.681 1.00 44.25 180 SER A CA 1
ATOM 1409 C C . SER A 1 180 ? -42.626 47.098 43.374 1.00 44.25 180 SER A C 1
ATOM 1411 O O . SER A 1 180 ? -42.703 48.055 42.620 1.00 44.25 180 SER A O 1
ATOM 1413 N N . LEU A 1 181 ? -43.235 45.971 43.008 1.00 46.34 181 LEU A N 1
ATOM 1414 C CA . LEU A 1 181 ? -44.487 45.515 43.604 1.00 46.34 181 LEU A CA 1
ATOM 1415 C C . LEU A 1 181 ? -44.926 44.205 42.897 1.00 46.34 181 LEU A C 1
ATOM 1417 O O . LEU A 1 181 ? -44.905 44.142 41.674 1.00 46.34 181 LEU A O 1
ATOM 1421 N N . VAL A 1 182 ? -45.372 43.227 43.695 1.00 49.56 182 VAL A N 1
ATOM 1422 C CA . VAL A 1 182 ? -46.583 42.384 43.516 1.00 49.56 182 VAL A CA 1
ATOM 1423 C C . VAL A 1 182 ? -46.686 41.453 42.285 1.00 49.56 182 VAL A C 1
ATOM 1425 O O . VAL A 1 182 ? -46.704 41.890 41.146 1.00 49.56 182 VAL A O 1
ATOM 1428 N N . THR A 1 183 ? -46.598 40.126 42.460 1.00 45.94 183 THR A N 1
ATOM 1429 C CA . THR A 1 183 ? -47.659 39.131 42.793 1.00 45.94 183 THR A CA 1
ATOM 1430 C C . THR A 1 183 ? -48.634 38.804 41.646 1.00 45.94 183 THR A C 1
ATOM 1432 O O . THR A 1 183 ? -49.254 39.691 41.070 1.00 45.94 183 THR A O 1
ATOM 1435 N N . THR A 1 184 ? -48.881 37.492 41.482 1.00 45.53 184 THR A N 1
ATOM 1436 C CA . THR A 1 184 ? -50.067 36.817 40.891 1.00 45.53 184 THR A CA 1
ATOM 1437 C C . THR A 1 184 ? -50.265 36.882 39.372 1.00 45.53 184 THR A C 1
ATOM 1439 O O . THR A 1 184 ? -50.741 37.880 38.845 1.00 45.53 184 THR A O 1
ATOM 1442 N N . LEU A 1 185 ? -50.033 35.764 38.672 1.00 49.94 185 LEU A N 1
ATOM 1443 C CA . LEU A 1 185 ? -50.976 34.650 38.455 1.00 49.94 185 LEU A CA 1
ATOM 1444 C C . LEU A 1 185 ? -50.224 33.409 37.951 1.00 49.94 185 LEU A C 1
ATOM 1446 O O . LEU A 1 185 ? -49.224 33.596 37.224 1.00 49.94 185 LEU A O 1
#

Secondary structure (DSSP, 8-state):
-THHHHHHHHHHHHHHHHHHHHHHHHHHHHHHHHHHHHH--SSS-HHHHHHHHHHHHHHHHHHHHHHHHHHHHTT---TTHHHHHHHHHHHHHHHHHHHHHHHHHHHHHHHHHHHHHHH-SSHHHHHHHHHHHHHHHHHHHHHHHHHHHHHHHTT------------------------------

Sequence (185 aa):
MKDSDDEILSLVTFGGLLIFLATIFLITHLLFLAVNLKKCGFESNFAYTLMCLISILDCIQLLIHCITGVIVCFKVRMPLMKVIGAFMESSWILMGISTVFLSFHRFIFTALSEKAEKTGDKYFEELVDASSLFRRCFSTSSQSKMIERRRLIAGQLPLDSDDPENLSSPIIAPGHSPESLVTTL

Radius of gyration: 30.14 Å; chains: 1; bounding box: 81×76×66 Å

Foldseek 3Di:
DVVVVVVLVVLLVVLVVLLVVLVVVLVVLVVVLVVLVVVDPVPDDPLSVLVNLLSVLSNVLSVLSNVVSVCSNVVPDDPCVVVSVVSNVVSVVVSVVSVVVSVVLVCCCVVVVVVCVVPPDDVVVVNSVVSVVVCCVVCVVPVVVVVVVVCVVVVPDPPPPDDDDDDDDDDDDDDDDDDDDDDDD

Organism: Haemonchus placei (NCBI:txid6290)